Protein AF-R1DCN6-F1 (afdb_monomer_lite)

Foldseek 3Di:
DPPPPPDDDDADCVLVVLVVVLVVLVVVLVVCVVVVVVLVVVVVVLVVQDPVRNVVVQLVVLCVPPNNVCSVVPDDDDPDSDDPVRVVSVVVLVVSLVVLVVVLVVLVVQLVVCVVVVVPVSNVSSVVVNVSSVVSNVSSVVSCVVVVVVVQVVVVPPDDDDDDDDDDDPDQDDQDDWWAAADDPGDTQDAPQVPPPRDPFWQDDFDWDDPVVRDIDGRCRHGLNRRLRCCCVPRVVRGHHQAARAPDAEEDEAEEQDPDDPRSCCCQVPRSCSRYVRYHYHYHHPDDPPVPPPPPD

Organism: Emiliania huxleyi (NCBI:txid2903)

pLDDT: mean 78.07, std 15.94, range [35.16, 98.06]

Structure (mmCIF, N/CA/C/O backbone):
data_AF-R1DCN6-F1
#
_entry.id   AF-R1DCN6-F1
#
loop_
_atom_site.group_PDB
_atom_site.id
_atom_site.type_symbol
_atom_site.label_atom_id
_atom_site.label_alt_id
_atom_site.label_comp_id
_atom_site.label_asym_id
_atom_site.label_entity_id
_atom_site.label_seq_id
_atom_site.pdbx_PDB_ins_code
_atom_site.Cartn_x
_atom_site.Cartn_y
_atom_site.Cartn_z
_atom_site.occupancy
_atom_site.B_iso_or_equiv
_atom_site.auth_seq_id
_atom_site.auth_comp_id
_atom_site.auth_asym_id
_atom_site.auth_atom_id
_atom_site.pdbx_PDB_model_num
ATOM 1 N N . MET A 1 1 ? 33.480 7.082 -49.490 1.00 46.69 1 MET A N 1
ATOM 2 C CA . MET A 1 1 ? 32.459 8.033 -48.998 1.00 46.69 1 MET A CA 1
ATOM 3 C C . MET A 1 1 ? 31.274 7.235 -48.473 1.00 46.69 1 MET A C 1
ATOM 5 O O . MET A 1 1 ? 30.380 6.896 -49.234 1.00 46.69 1 MET A O 1
ATOM 9 N N . THR A 1 2 ? 31.301 6.838 -47.204 1.00 49.34 2 THR A N 1
ATOM 10 C CA . THR A 1 2 ? 30.166 6.173 -46.551 1.00 49.34 2 THR A CA 1
ATOM 11 C C . THR A 1 2 ? 29.147 7.242 -46.176 1.00 49.34 2 THR A C 1
ATOM 13 O O . THR A 1 2 ? 29.404 8.094 -45.328 1.00 49.34 2 THR A O 1
ATOM 16 N N . ALA A 1 3 ? 28.012 7.251 -46.875 1.00 54.06 3 ALA A N 1
ATOM 17 C CA . ALA A 1 3 ? 26.918 8.171 -46.604 1.00 54.06 3 ALA A CA 1
ATOM 18 C C . ALA A 1 3 ? 26.398 7.927 -45.180 1.00 54.06 3 ALA A C 1
ATOM 20 O O . ALA A 1 3 ? 25.799 6.892 -44.888 1.00 54.06 3 ALA A O 1
ATOM 21 N N . SER A 1 4 ? 26.665 8.880 -44.289 1.00 57.81 4 SER A N 1
ATOM 22 C CA . SER A 1 4 ? 26.170 8.875 -42.917 1.00 57.81 4 SER A CA 1
ATOM 23 C C . SER A 1 4 ? 24.648 9.036 -42.953 1.00 57.81 4 SER A C 1
ATOM 25 O O . SER A 1 4 ? 24.121 10.129 -43.167 1.00 57.81 4 SER A O 1
ATOM 27 N N . ARG A 1 5 ? 23.924 7.918 -42.837 1.00 71.75 5 ARG A N 1
ATOM 28 C CA . ARG A 1 5 ? 22.459 7.897 -42.774 1.00 71.75 5 ARG A CA 1
ATOM 29 C C . ARG A 1 5 ? 22.052 8.534 -41.443 1.00 71.75 5 ARG A C 1
ATOM 31 O O . ARG A 1 5 ? 22.155 7.898 -40.398 1.00 71.75 5 ARG A O 1
ATOM 38 N N . LYS A 1 6 ? 21.601 9.793 -41.470 1.00 71.50 6 LYS A N 1
ATOM 39 C CA . LYS A 1 6 ? 20.927 10.425 -40.326 1.00 71.50 6 LYS A CA 1
ATOM 40 C C . LYS A 1 6 ? 19.723 9.556 -39.955 1.00 71.50 6 LYS A C 1
ATOM 42 O O . LYS A 1 6 ? 18.727 9.556 -40.675 1.00 71.50 6 LYS A O 1
ATOM 47 N N . LYS A 1 7 ? 19.817 8.797 -38.859 1.00 70.06 7 LYS A N 1
ATOM 48 C CA . LYS A 1 7 ? 18.652 8.141 -38.256 1.00 70.06 7 LYS A CA 1
ATOM 49 C C . LYS A 1 7 ? 17.700 9.247 -37.804 1.00 70.06 7 LYS A C 1
ATOM 51 O O . LYS A 1 7 ? 18.038 10.049 -36.936 1.00 70.06 7 LYS A O 1
ATOM 56 N N . GLN A 1 8 ? 16.543 9.324 -38.447 1.00 68.81 8 GLN A N 1
ATOM 57 C CA . GLN A 1 8 ? 15.469 10.219 -38.049 1.00 68.81 8 GLN A CA 1
ATOM 58 C C . GLN A 1 8 ? 14.945 9.733 -36.694 1.00 68.81 8 GLN A C 1
ATOM 60 O O . GLN A 1 8 ? 14.501 8.595 -36.570 1.00 68.81 8 GLN A O 1
ATOM 65 N N . LYS A 1 9 ? 15.088 10.571 -35.665 1.00 69.62 9 LYS A N 1
ATOM 66 C CA . LYS A 1 9 ? 14.634 10.281 -34.305 1.00 69.62 9 LYS A CA 1
ATOM 67 C C . LYS A 1 9 ? 13.106 10.286 -34.304 1.00 69.62 9 LYS A C 1
ATOM 69 O O . LYS A 1 9 ? 12.502 11.353 -34.381 1.00 69.62 9 LYS A O 1
ATOM 74 N N . VAL A 1 10 ? 12.495 9.107 -34.276 1.00 62.75 10 VAL A N 1
ATOM 75 C CA . VAL A 1 10 ? 11.047 8.966 -34.095 1.00 62.75 10 VAL A CA 1
ATOM 76 C C . VAL A 1 10 ? 10.779 9.180 -32.610 1.00 62.75 10 VAL A C 1
ATOM 78 O O . VAL A 1 10 ? 11.255 8.406 -31.789 1.00 62.75 10 VAL A O 1
ATOM 81 N N . ALA A 1 11 ? 10.106 10.273 -32.256 1.00 66.69 11 ALA A N 1
ATOM 82 C CA . ALA A 1 11 ? 9.717 10.510 -30.871 1.00 66.69 11 ALA A CA 1
ATOM 83 C C . ALA A 1 11 ? 8.724 9.426 -30.428 1.00 66.69 11 ALA A C 1
ATOM 85 O O . ALA A 1 11 ? 7.802 9.104 -31.175 1.00 66.69 11 ALA A O 1
ATOM 86 N N . ASP A 1 12 ? 8.919 8.868 -29.232 1.00 68.62 12 ASP A N 1
ATOM 87 C CA . ASP A 1 12 ? 7.973 7.921 -28.642 1.00 68.62 12 ASP A CA 1
ATOM 88 C C . ASP A 1 12 ? 6.647 8.657 -28.350 1.00 68.62 12 ASP A C 1
ATOM 90 O O . ASP A 1 12 ? 6.663 9.635 -27.595 1.00 68.62 12 ASP A O 1
ATOM 94 N N . PRO A 1 13 ? 5.516 8.265 -28.964 1.00 73.50 13 PRO A N 1
ATOM 95 C CA . PRO A 1 13 ? 4.241 8.957 -28.788 1.00 73.50 13 PRO A CA 1
ATOM 96 C C . PRO A 1 13 ? 3.583 8.661 -27.433 1.00 73.50 13 PRO A C 1
ATOM 98 O O . PRO A 1 13 ? 2.707 9.413 -27.009 1.00 73.50 13 PRO A O 1
ATOM 101 N N . VAL A 1 14 ? 3.999 7.596 -26.734 1.00 71.81 14 VAL A N 1
ATOM 102 C CA . VAL A 1 14 ? 3.328 7.130 -25.510 1.00 71.81 14 VAL A CA 1
ATOM 103 C C . VAL A 1 14 ? 3.383 8.173 -24.382 1.00 71.81 14 VAL A C 1
ATOM 105 O O . VAL A 1 14 ? 2.330 8.499 -23.835 1.00 71.81 14 VAL A O 1
ATOM 108 N N . PRO A 1 15 ? 4.536 8.795 -24.053 1.00 72.06 15 PRO A N 1
ATOM 109 C CA . PRO A 1 15 ? 4.580 9.838 -23.026 1.00 72.06 15 PRO A CA 1
ATOM 110 C C . PRO A 1 15 ? 3.771 11.096 -23.377 1.00 72.06 15 PRO A C 1
ATOM 112 O O . PRO A 1 15 ? 3.308 11.787 -22.473 1.00 72.06 15 PRO A O 1
ATOM 115 N N . ALA A 1 16 ? 3.595 11.403 -24.667 1.00 75.31 16 ALA A N 1
ATOM 116 C CA . ALA A 1 16 ? 2.865 12.591 -25.107 1.00 75.31 16 ALA A CA 1
ATOM 117 C C . ALA A 1 16 ? 1.353 12.458 -24.864 1.00 75.31 16 ALA A C 1
ATOM 119 O O . ALA A 1 16 ? 0.740 13.395 -24.360 1.00 75.31 16 ALA A O 1
ATOM 120 N N . ALA A 1 17 ? 0.779 11.280 -25.130 1.00 75.88 17 ALA A N 1
ATOM 121 C CA . ALA A 1 17 ? -0.642 11.017 -24.891 1.00 75.88 17 ALA A CA 1
ATOM 122 C C . ALA A 1 17 ? -1.016 11.132 -23.400 1.00 75.88 17 ALA A C 1
ATOM 124 O O . ALA A 1 17 ? -2.039 11.717 -23.046 1.00 75.88 17 ALA A O 1
ATOM 125 N N . PHE A 1 18 ? -0.155 10.642 -22.500 1.00 76.38 18 PHE A N 1
ATOM 126 C CA . PHE A 1 18 ? -0.366 10.807 -21.059 1.00 76.38 18 PHE A CA 1
ATOM 127 C C . PHE A 1 18 ? -0.191 12.255 -20.592 1.00 76.38 18 PHE A C 1
ATOM 129 O O . PHE A 1 18 ? -0.865 12.677 -19.654 1.00 76.38 18 PHE A O 1
ATOM 136 N N . ALA A 1 19 ? 0.696 13.023 -21.230 1.00 74.38 19 ALA A N 1
ATOM 137 C CA . ALA A 1 19 ? 0.904 14.426 -20.888 1.00 74.38 19 ALA A CA 1
ATOM 138 C C . ALA A 1 19 ? -0.332 15.286 -21.194 1.00 74.38 19 ALA A C 1
ATOM 140 O O . ALA A 1 19 ? -0.671 16.151 -20.389 1.00 74.38 19 ALA A O 1
ATOM 141 N N . GLU A 1 20 ? -1.015 15.026 -22.311 1.00 80.81 20 GLU A N 1
ATOM 142 C CA . GLU A 1 20 ? -2.261 15.703 -22.688 1.00 80.81 20 GLU A CA 1
ATOM 143 C C . GLU A 1 20 ? -3.384 15.397 -21.691 1.00 80.81 20 GLU A C 1
ATOM 145 O O . GLU A 1 20 ? -3.919 16.311 -21.064 1.00 80.81 20 GLU A O 1
ATOM 150 N N . ARG A 1 21 ? -3.641 14.112 -21.419 1.00 78.62 21 ARG A N 1
ATOM 151 C CA . ARG A 1 21 ? -4.655 13.689 -20.438 1.00 78.62 21 ARG A CA 1
ATOM 152 C C . ARG A 1 21 ? -4.367 14.221 -19.027 1.00 78.62 21 ARG A C 1
ATOM 154 O O . ARG A 1 21 ? -5.277 14.622 -18.306 1.00 78.62 21 ARG A O 1
ATOM 161 N N . LEU A 1 22 ? -3.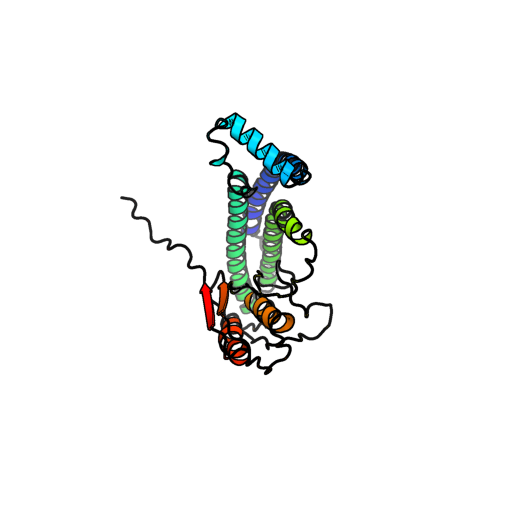094 14.277 -18.620 1.00 73.56 22 LEU A N 1
ATOM 162 C CA . LEU A 1 22 ? -2.692 14.878 -17.343 1.00 73.56 22 LEU A CA 1
ATOM 163 C C . LEU A 1 22 ? -2.902 16.402 -17.323 1.00 73.56 22 LEU A C 1
ATOM 165 O O . LEU A 1 22 ? -3.207 16.958 -16.268 1.00 73.56 22 LEU A O 1
ATOM 169 N N . ALA A 1 23 ? -2.732 17.092 -18.453 1.00 82.06 23 ALA A N 1
ATOM 170 C CA . ALA A 1 23 ? -3.002 18.523 -18.550 1.00 82.06 23 ALA A CA 1
ATOM 171 C C . ALA A 1 23 ? -4.501 18.824 -18.387 1.00 82.06 23 ALA A C 1
ATOM 173 O O . ALA A 1 23 ? -4.850 19.722 -17.622 1.00 82.06 23 ALA A O 1
ATOM 174 N N . GLU A 1 24 ? -5.373 18.027 -19.008 1.00 83.50 24 GLU A N 1
ATOM 175 C CA . GLU A 1 24 ? -6.829 18.130 -18.832 1.00 83.50 24 GLU A CA 1
ATOM 176 C C . GLU A 1 24 ? -7.244 17.915 -17.370 1.00 83.50 24 GLU A C 1
ATOM 178 O O . GLU A 1 24 ? -8.020 18.692 -16.810 1.00 83.50 24 GLU A O 1
ATOM 183 N N . LEU A 1 25 ? -6.679 16.901 -16.707 1.00 73.69 25 LEU A N 1
ATOM 184 C CA . LEU A 1 25 ? -6.934 16.676 -15.285 1.00 73.69 25 LEU A CA 1
ATOM 185 C C . LEU A 1 25 ? -6.446 17.819 -14.401 1.00 73.69 25 LEU A C 1
ATOM 187 O O . LEU A 1 25 ? -7.133 18.181 -13.450 1.00 73.69 25 LEU A O 1
ATOM 191 N N . ARG A 1 26 ? -5.267 18.382 -14.688 1.00 79.06 26 ARG A N 1
ATOM 192 C CA . ARG A 1 26 ? -4.743 19.544 -13.955 1.00 79.06 26 ARG A CA 1
ATOM 193 C C . ARG A 1 26 ? -5.673 20.738 -14.081 1.00 79.06 26 ARG A C 1
ATOM 195 O O . ARG A 1 26 ? -5.917 21.412 -13.087 1.00 79.06 26 ARG A O 1
ATOM 202 N N . GLN A 1 27 ? -6.203 20.974 -15.277 1.00 87.12 27 GLN A N 1
ATOM 203 C CA . GLN A 1 27 ? -7.180 22.029 -15.494 1.00 87.12 27 GLN A CA 1
ATOM 204 C C . GLN A 1 27 ? -8.445 21.783 -14.660 1.00 87.12 27 GLN A C 1
ATOM 206 O O . GLN A 1 27 ? -8.849 22.659 -13.901 1.00 87.12 27 GLN A O 1
ATOM 211 N N . ARG A 1 28 ? -9.014 20.571 -14.710 1.00 80.44 28 ARG A N 1
ATOM 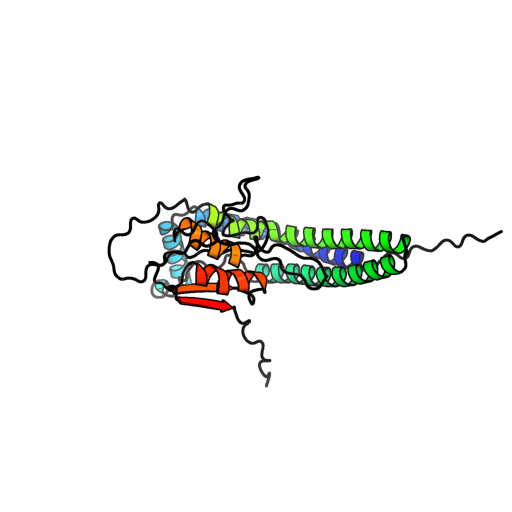212 C CA . ARG A 1 28 ? -10.189 20.208 -13.897 1.00 80.44 28 ARG A CA 1
ATOM 213 C C . ARG A 1 28 ? -9.924 20.302 -12.393 1.00 80.44 28 ARG A C 1
ATOM 215 O O . ARG A 1 28 ? -10.817 20.694 -11.648 1.00 80.44 28 ARG A O 1
ATOM 222 N N . ALA A 1 29 ? -8.724 19.946 -11.937 1.00 71.88 29 ALA A N 1
ATOM 223 C CA . ALA A 1 29 ? -8.324 20.089 -10.540 1.00 71.88 29 ALA A CA 1
ATOM 224 C C . ALA A 1 29 ? -8.295 21.568 -10.125 1.00 71.88 29 ALA A C 1
ATOM 226 O O . ALA A 1 29 ? -8.894 21.921 -9.115 1.00 71.88 29 ALA A O 1
ATOM 227 N N . ALA A 1 30 ? -7.688 22.435 -10.941 1.00 81.12 30 ALA A N 1
ATOM 228 C CA . ALA A 1 30 ? -7.643 23.876 -10.693 1.00 81.12 30 ALA A CA 1
ATOM 229 C C . ALA A 1 30 ? -9.042 24.521 -10.695 1.00 81.12 30 ALA A C 1
ATOM 231 O O . ALA A 1 30 ? -9.321 25.406 -9.893 1.00 81.12 30 ALA A O 1
ATOM 232 N N . GLU A 1 31 ? -9.949 24.058 -11.560 1.00 84.69 31 GLU A N 1
ATOM 233 C CA . GLU A 1 31 ? -11.345 24.516 -11.586 1.00 84.69 31 GLU A CA 1
ATOM 234 C C . GLU A 1 31 ? -12.128 24.095 -10.328 1.00 84.69 31 GLU A C 1
ATOM 236 O O . GLU A 1 31 ? -13.039 24.804 -9.899 1.00 84.69 31 GLU A O 1
ATOM 241 N N . ARG A 1 32 ? -11.778 22.953 -9.720 1.00 77.06 32 ARG A N 1
ATOM 242 C CA . ARG A 1 32 ? -12.457 22.390 -8.539 1.00 77.06 32 ARG A CA 1
ATOM 243 C C . ARG A 1 32 ? -11.860 22.838 -7.206 1.00 77.06 32 ARG A C 1
ATOM 245 O O . ARG A 1 32 ? -12.583 22.862 -6.210 1.00 77.06 32 ARG A O 1
ATOM 252 N N . GLU A 1 33 ? -10.584 23.214 -7.183 1.00 79.75 33 GLU A N 1
ATOM 253 C CA . GLU A 1 33 ? -9.846 23.618 -5.980 1.00 79.75 33 GLU A CA 1
ATOM 254 C C . GLU A 1 33 ? -10.572 24.694 -5.144 1.00 79.75 33 GLU A C 1
ATOM 256 O O . GLU A 1 33 ? -10.698 24.500 -3.933 1.00 79.75 33 GLU A O 1
ATOM 261 N N . PRO A 1 34 ? -11.154 25.768 -5.721 1.00 80.94 34 PRO A N 1
ATOM 262 C CA . PRO A 1 34 ? -11.898 26.750 -4.931 1.00 80.94 34 PRO A CA 1
ATOM 263 C C . PRO A 1 34 ? -13.120 26.159 -4.214 1.00 80.94 34 PRO A C 1
ATOM 265 O O . PRO A 1 34 ? -13.395 26.517 -3.070 1.00 80.94 34 PRO A O 1
ATOM 268 N N . GLY A 1 35 ? -13.842 25.241 -4.868 1.00 73.94 35 GLY A N 1
ATOM 269 C CA . GLY A 1 35 ? -15.000 24.562 -4.281 1.00 73.94 35 GLY A CA 1
ATOM 270 C C . GLY A 1 35 ? -14.600 23.633 -3.137 1.00 73.94 35 GLY A C 1
ATOM 271 O O . GLY A 1 35 ? -15.250 23.624 -2.095 1.00 73.94 35 GLY A O 1
ATOM 272 N N . TRP A 1 36 ? -13.482 22.921 -3.297 1.00 67.62 36 TRP A N 1
ATOM 273 C CA . TRP A 1 36 ? -12.895 22.091 -2.242 1.00 67.62 36 TRP A CA 1
ATOM 274 C C . TRP A 1 36 ? -12.469 22.910 -1.030 1.00 67.62 36 TRP A C 1
ATOM 276 O O . TRP A 1 36 ? -12.786 22.547 0.098 1.00 67.62 36 TRP A O 1
ATOM 286 N N . LEU A 1 37 ? -11.779 24.031 -1.247 1.00 69.50 37 LEU A N 1
ATOM 287 C CA . LEU A 1 37 ? -11.355 24.913 -0.161 1.00 69.50 37 LEU A CA 1
ATOM 288 C C . LEU A 1 37 ? -12.550 25.529 0.577 1.00 69.50 37 LEU A C 1
ATOM 290 O O . LEU A 1 37 ? -12.492 25.674 1.797 1.00 69.50 37 LEU A O 1
ATOM 294 N N . ALA A 1 38 ? -13.633 25.857 -0.133 1.00 72.94 38 ALA A N 1
ATOM 295 C CA . ALA A 1 38 ? -14.866 26.345 0.479 1.00 72.94 38 ALA A CA 1
ATOM 296 C C . ALA A 1 38 ? -15.536 25.269 1.350 1.00 72.94 38 ALA A C 1
ATOM 298 O O . ALA A 1 38 ? -15.818 25.532 2.518 1.00 72.94 38 ALA A O 1
ATOM 299 N N . LEU A 1 39 ? -15.707 24.049 0.826 1.00 65.81 39 LEU A N 1
ATOM 300 C CA . LEU A 1 39 ? -16.250 22.919 1.588 1.00 65.81 39 LEU A CA 1
ATOM 301 C C . LEU A 1 39 ? -15.378 22.611 2.813 1.00 65.81 39 LEU A C 1
ATOM 303 O O . LEU A 1 39 ? -15.885 22.419 3.912 1.00 65.81 39 LEU A O 1
ATOM 307 N N . LEU A 1 40 ? -14.054 22.632 2.651 1.00 56.72 40 LEU A N 1
ATOM 308 C CA . LEU A 1 40 ? -13.116 22.430 3.749 1.00 56.72 40 LEU A CA 1
ATOM 309 C C . LEU A 1 40 ? -13.231 23.526 4.811 1.00 56.72 40 LEU A C 1
ATOM 311 O O . LEU A 1 40 ? -13.146 23.228 5.997 1.00 56.72 40 LEU A O 1
ATOM 315 N N . ALA A 1 41 ? -13.413 24.787 4.417 1.00 68.56 41 ALA A N 1
ATOM 316 C CA . ALA A 1 41 ? -13.636 25.874 5.363 1.00 68.56 41 ALA A CA 1
ATOM 317 C C . ALA A 1 41 ? -14.951 25.683 6.138 1.00 68.56 41 ALA A C 1
ATOM 319 O O . ALA A 1 41 ? -14.986 25.935 7.341 1.00 68.56 41 ALA A O 1
ATOM 320 N N . GLU A 1 42 ? -16.006 25.192 5.483 1.00 68.81 42 GLU A N 1
ATOM 321 C CA . GLU A 1 42 ? -17.267 24.829 6.139 1.00 68.81 42 GLU A CA 1
ATOM 322 C C . GLU A 1 42 ? -17.091 23.656 7.111 1.00 68.81 42 GLU A C 1
ATOM 324 O O . GLU A 1 42 ? -17.553 23.737 8.248 1.00 68.81 42 GLU A O 1
ATOM 329 N N . VAL A 1 43 ? -16.366 22.610 6.708 1.00 58.25 43 VAL A N 1
ATOM 330 C CA . VAL A 1 43 ? -16.066 21.440 7.548 1.00 58.25 43 VAL A CA 1
ATOM 331 C C . VAL A 1 43 ? -15.183 21.821 8.728 1.00 58.25 43 VAL A C 1
ATOM 333 O O . VAL A 1 43 ? -15.486 21.417 9.839 1.00 58.25 43 VAL A O 1
ATOM 336 N N . LYS A 1 44 ? -14.142 22.641 8.543 1.00 59.34 44 LYS A N 1
ATOM 337 C CA . LYS A 1 44 ? -13.298 23.138 9.643 1.00 59.34 44 LYS A CA 1
ATOM 338 C C . LYS A 1 44 ? -14.094 23.992 10.618 1.00 59.34 44 LYS A C 1
ATOM 340 O O . LYS A 1 44 ? -13.991 23.795 11.820 1.00 59.34 44 LYS A O 1
ATOM 345 N N . LYS A 1 45 ? -14.943 24.885 10.108 1.00 67.81 45 LYS A N 1
ATOM 346 C CA . LYS A 1 45 ? -15.865 25.668 10.936 1.00 67.81 45 LYS A CA 1
ATOM 347 C C . LYS A 1 45 ? -16.830 24.768 11.713 1.00 67.81 45 LYS A C 1
ATOM 349 O O . LYS A 1 45 ? -17.179 25.097 12.840 1.00 67.81 45 LYS A O 1
ATOM 354 N N . ALA A 1 46 ? -17.264 23.655 11.121 1.00 59.66 46 ALA A N 1
ATOM 355 C CA . ALA A 1 46 ? -18.066 22.653 11.807 1.00 59.66 46 ALA A CA 1
ATOM 356 C C . ALA A 1 46 ? -17.234 21.861 12.832 1.00 59.66 46 ALA A C 1
ATOM 358 O O . ALA A 1 46 ? -17.698 21.677 13.943 1.00 59.66 46 ALA A O 1
ATOM 359 N N . ALA A 1 47 ? -16.001 21.465 12.522 1.00 53.38 47 ALA A N 1
ATOM 360 C CA . ALA A 1 47 ? -15.104 20.732 13.420 1.00 53.38 47 ALA A CA 1
ATOM 361 C C . ALA A 1 47 ? -14.593 21.577 14.605 1.00 53.38 47 ALA A C 1
ATOM 363 O O . ALA A 1 47 ? -14.239 21.036 15.645 1.00 53.38 47 ALA A O 1
ATOM 364 N N . GLU A 1 48 ? -14.577 22.909 14.479 1.00 59.69 48 GLU A N 1
ATOM 365 C CA . GLU A 1 48 ? -14.367 23.840 15.599 1.00 59.69 48 GLU A CA 1
ATOM 366 C C . GLU A 1 48 ? -15.563 23.883 16.569 1.00 59.69 48 GLU A C 1
ATOM 368 O O . GLU A 1 48 ? -15.442 24.392 17.688 1.00 59.69 48 GLU A O 1
ATOM 373 N N . LEU A 1 49 ? -16.728 23.361 16.167 1.00 58.72 49 LEU A N 1
ATOM 374 C CA . LEU A 1 49 ? -17.843 23.140 17.078 1.00 58.72 49 LEU A CA 1
ATOM 375 C C . LEU A 1 49 ? -17.509 21.940 17.969 1.00 58.72 49 LEU A C 1
ATOM 377 O O . LEU A 1 49 ? -17.067 20.904 17.486 1.00 58.72 49 LEU A O 1
ATOM 381 N N . SER A 1 50 ? -17.780 22.051 19.272 1.00 63.03 50 SER A N 1
ATOM 382 C CA . SER A 1 50 ? -17.755 20.874 20.147 1.00 63.03 50 SER A CA 1
ATOM 383 C C . SER A 1 50 ? -18.705 19.795 19.621 1.00 63.03 50 SER A C 1
ATOM 385 O O . SER A 1 50 ? -19.701 20.132 18.977 1.00 63.03 50 SER A O 1
ATOM 387 N N . ASP A 1 51 ? -18.476 18.526 19.961 1.00 55.28 51 ASP A N 1
ATOM 388 C CA . ASP A 1 51 ? -19.378 17.429 19.585 1.00 55.28 51 ASP A CA 1
ATOM 389 C C . ASP A 1 51 ? -20.840 17.756 19.935 1.00 55.28 51 ASP A C 1
ATOM 391 O O . ASP A 1 51 ? -21.736 17.590 19.106 1.00 55.28 51 ASP A O 1
ATOM 395 N N . GLU A 1 52 ? -21.108 18.343 21.112 1.00 61.41 52 GLU A N 1
ATOM 396 C CA . GLU A 1 52 ? -22.461 18.799 21.462 1.00 61.41 52 GLU A CA 1
ATOM 397 C C . GLU A 1 52 ? -23.006 19.884 20.527 1.00 61.41 52 GLU A C 1
ATOM 399 O O . GLU A 1 52 ? -24.201 19.885 20.212 1.00 61.41 52 GLU A O 1
ATOM 404 N N . SER A 1 53 ? -22.155 20.809 20.088 1.00 66.81 53 SER A N 1
ATOM 405 C CA . SER A 1 53 ? -22.518 21.899 19.184 1.00 66.81 53 SER A CA 1
ATOM 406 C C . SER A 1 53 ? -22.754 21.387 17.761 1.00 66.81 53 SER A C 1
ATOM 408 O O . SER A 1 53 ? -23.738 21.789 17.141 1.00 66.81 53 SER A O 1
ATOM 410 N N . LEU A 1 54 ? -21.946 20.433 17.288 1.00 60.78 54 LEU A N 1
ATOM 411 C CA . LEU A 1 54 ? -22.120 19.738 16.012 1.00 60.78 54 LEU A CA 1
ATOM 412 C C . LEU A 1 54 ? -23.421 18.917 16.006 1.00 60.78 54 LEU A C 1
ATOM 414 O O . LEU A 1 54 ? -24.234 19.018 15.086 1.00 60.78 54 LEU A O 1
ATOM 418 N N . HIS A 1 55 ? -23.690 18.182 17.090 1.00 60.91 55 HIS A N 1
ATOM 419 C CA . HIS A 1 55 ? -24.944 17.453 17.289 1.00 60.91 55 HIS A CA 1
ATOM 420 C C . HIS A 1 55 ? -26.162 18.382 17.399 1.00 60.91 55 HIS A C 1
ATOM 422 O O . HIS A 1 55 ? -27.275 18.003 17.020 1.00 60.91 55 HIS A O 1
ATOM 428 N N . ALA A 1 56 ? -26.007 19.582 17.960 1.00 71.69 56 ALA A N 1
ATOM 429 C CA . ALA A 1 56 ? -27.081 20.570 18.034 1.00 71.69 56 ALA A CA 1
ATOM 430 C C . ALA A 1 56 ? -27.357 21.218 16.667 1.00 71.69 56 ALA A C 1
ATOM 432 O O . ALA A 1 56 ? -28.517 21.326 16.277 1.00 71.69 56 ALA A O 1
ATOM 433 N N . GLU A 1 57 ? -26.314 21.605 15.928 1.00 71.19 57 GLU A N 1
ATOM 434 C CA . GLU A 1 57 ? -26.399 22.119 14.553 1.00 71.19 57 GLU A CA 1
ATOM 435 C C . GLU A 1 57 ? -27.075 21.096 13.634 1.00 71.19 57 GLU A C 1
ATOM 437 O O . GLU A 1 57 ? -28.019 21.405 12.905 1.00 71.19 57 GLU A O 1
ATOM 442 N N . GLY A 1 58 ? -26.643 19.845 13.761 1.00 70.38 58 GLY A N 1
ATOM 443 C CA . GLY A 1 58 ? -27.146 18.717 13.014 1.00 70.38 58 GLY A CA 1
ATOM 444 C C . GLY A 1 58 ? -28.626 18.432 13.202 1.00 70.38 58 GLY A C 1
ATOM 445 O O . GLY A 1 58 ? -29.393 18.342 12.239 1.00 70.38 58 GLY A O 1
ATOM 446 N N . ARG A 1 59 ? -29.052 18.375 14.467 1.00 75.12 59 ARG A N 1
ATOM 447 C CA . ARG A 1 59 ? -30.470 18.261 14.817 1.00 75.12 59 ARG A CA 1
ATOM 448 C C . ARG A 1 59 ? -31.279 19.428 14.256 1.00 75.12 59 ARG A C 1
ATOM 450 O O . ARG A 1 59 ? -32.314 19.180 13.647 1.00 75.12 59 ARG A O 1
ATOM 457 N N . ARG A 1 60 ? -30.788 20.672 14.358 1.00 79.19 60 ARG A N 1
ATOM 458 C CA . ARG A 1 60 ? -31.474 21.854 13.798 1.00 79.19 60 ARG A CA 1
ATOM 459 C C . ARG A 1 60 ? -31.672 21.762 12.281 1.00 79.19 60 ARG A C 1
ATOM 461 O O . ARG A 1 60 ? -32.734 22.132 11.782 1.00 79.19 60 ARG A O 1
ATOM 468 N N . GLU A 1 61 ? -30.676 21.298 11.528 1.00 76.00 61 GLU A N 1
ATOM 469 C CA . GLU A 1 61 ? -30.799 21.112 10.073 1.00 76.00 61 GLU A CA 1
ATOM 470 C C . GLU A 1 61 ? -31.788 19.986 9.729 1.00 76.00 61 GLU A C 1
ATOM 472 O O . GLU A 1 61 ? -32.655 20.172 8.870 1.00 76.00 61 GLU A O 1
ATOM 477 N N . ALA A 1 62 ? -31.708 18.845 10.422 1.00 71.56 62 ALA A N 1
ATOM 478 C CA . ALA A 1 62 ? -32.611 17.714 10.212 1.00 71.56 62 ALA A CA 1
ATOM 479 C C . ALA A 1 62 ? -34.073 18.072 10.536 1.00 71.56 62 ALA A C 1
ATOM 481 O O . ALA A 1 62 ? -34.978 17.735 9.773 1.00 71.56 62 ALA A O 1
ATOM 482 N N . GLU A 1 63 ? -34.308 18.824 11.613 1.00 83.00 63 GLU A N 1
ATOM 483 C CA . GLU A 1 63 ? -35.626 19.360 11.967 1.00 83.00 63 GLU A CA 1
ATOM 484 C C . GLU A 1 63 ? -36.169 20.301 10.888 1.00 83.00 63 GLU A C 1
ATOM 486 O O . GLU A 1 63 ? -37.348 20.221 10.540 1.00 83.00 63 GLU A O 1
ATOM 491 N N . ARG A 1 64 ? -35.314 21.157 10.309 1.00 80.56 64 ARG A N 1
ATOM 492 C CA . ARG A 1 64 ? -35.707 22.085 9.238 1.00 80.56 64 ARG A CA 1
ATOM 493 C C . ARG A 1 64 ? -36.117 21.353 7.959 1.00 80.56 64 ARG A C 1
ATOM 495 O O . ARG A 1 64 ? -37.053 21.789 7.294 1.00 80.56 64 ARG A O 1
ATOM 502 N N . ARG A 1 65 ? -35.413 20.273 7.600 1.00 74.50 65 ARG A N 1
ATOM 503 C CA . ARG A 1 65 ? -35.659 19.522 6.355 1.00 74.50 65 ARG A CA 1
ATOM 504 C C . ARG A 1 65 ? -36.783 18.500 6.468 1.00 74.50 65 ARG A C 1
ATOM 506 O O . ARG A 1 65 ? -37.547 18.345 5.521 1.00 74.50 65 ARG A O 1
ATOM 513 N N . TYR A 1 66 ? -36.874 17.802 7.596 1.00 78.81 66 TYR A N 1
ATOM 514 C CA . TYR A 1 66 ? -37.719 16.610 7.731 1.00 78.81 66 TYR A CA 1
ATOM 515 C C . TYR A 1 66 ? -38.819 16.753 8.789 1.00 78.81 66 TYR A C 1
ATOM 517 O O . TYR A 1 66 ? -39.645 15.853 8.950 1.00 78.81 66 TYR A O 1
ATOM 525 N N . GLY A 1 67 ? -38.855 17.886 9.495 1.00 87.25 67 GLY A N 1
ATOM 526 C CA . GLY A 1 67 ? -39.745 18.110 10.625 1.00 87.25 67 GLY A CA 1
ATOM 527 C C . GLY A 1 67 ? -39.233 17.460 11.912 1.00 87.25 67 GLY A C 1
ATOM 528 O O . GLY A 1 67 ? -38.487 16.478 11.904 1.00 87.25 67 GLY A O 1
ATOM 529 N N . SER A 1 68 ? -39.667 18.008 13.048 1.00 84.94 68 SER A N 1
ATOM 530 C CA . SER A 1 68 ? -39.195 17.609 14.382 1.00 84.94 68 SER A CA 1
ATOM 531 C C . SER A 1 68 ? -39.482 16.152 14.741 1.00 84.94 68 SER A C 1
ATOM 533 O O . SER A 1 68 ? -38.687 15.526 15.434 1.00 84.94 68 SER A O 1
ATOM 535 N N . ALA A 1 69 ? -40.574 15.582 14.228 1.00 87.56 69 ALA A N 1
ATOM 536 C CA . ALA A 1 69 ? -40.937 14.189 14.482 1.00 87.56 69 ALA A CA 1
ATOM 537 C C . ALA A 1 69 ? -39.992 13.177 13.805 1.00 87.56 69 ALA A C 1
ATOM 539 O O . ALA A 1 69 ? -39.867 12.051 14.278 1.00 87.56 69 ALA A O 1
ATOM 540 N N . SER A 1 70 ? -39.322 13.575 12.721 1.00 80.12 70 SER A N 1
ATOM 541 C CA . SER A 1 70 ? -38.527 12.675 11.876 1.00 80.12 70 SER A CA 1
ATOM 542 C C . SER A 1 70 ? -37.019 12.875 12.033 1.00 80.12 70 SER A C 1
ATOM 544 O O . SER A 1 70 ? -36.242 11.986 11.693 1.00 80.12 70 SER A O 1
ATOM 546 N N . ALA A 1 71 ? -36.584 14.022 12.563 1.00 78.31 71 ALA A N 1
ATOM 547 C CA . ALA A 1 71 ? -35.176 14.413 12.645 1.00 78.31 71 ALA A CA 1
ATOM 548 C C . ALA A 1 71 ? -34.277 13.373 13.343 1.00 78.31 71 ALA A C 1
ATOM 550 O O . ALA A 1 71 ? -33.143 13.161 12.923 1.00 78.31 71 ALA A O 1
ATOM 551 N N . ALA A 1 72 ? -34.801 12.670 14.353 1.00 70.81 72 ALA A N 1
ATOM 552 C CA . ALA A 1 72 ? -34.068 11.644 15.097 1.00 70.81 72 ALA A CA 1
ATOM 553 C C . ALA A 1 72 ? -33.749 10.372 14.284 1.00 70.81 72 ALA A C 1
ATOM 555 O O . ALA A 1 72 ? -32.925 9.575 14.718 1.00 70.81 72 ALA A O 1
ATOM 556 N N . HIS A 1 73 ? -34.410 10.141 13.145 1.00 68.50 73 HIS A N 1
ATOM 557 C CA . HIS A 1 73 ? -34.189 8.965 12.287 1.00 68.50 73 HIS A CA 1
ATOM 558 C C . HIS A 1 73 ? -33.279 9.257 11.088 1.00 68.50 73 HIS A C 1
ATOM 560 O O . HIS A 1 73 ? -32.747 8.332 10.484 1.00 68.50 73 HIS A O 1
ATOM 566 N N . PHE A 1 74 ? -33.087 10.535 10.755 1.00 62.84 74 PHE A N 1
ATOM 567 C CA . PHE A 1 74 ? -32.297 10.985 9.606 1.00 62.84 74 PHE A CA 1
ATOM 568 C C . PHE A 1 74 ? -30.947 11.594 10.011 1.00 62.84 74 PHE A C 1
ATOM 570 O O . PHE A 1 74 ? -30.329 12.292 9.211 1.00 62.84 74 PHE A O 1
ATOM 577 N N . TRP A 1 75 ? -30.489 11.325 11.239 1.00 61.84 75 TRP A N 1
ATOM 578 C CA . TRP A 1 75 ? -29.172 11.725 11.741 1.00 61.84 75 TRP A CA 1
ATOM 579 C C . TRP A 1 75 ? -28.230 10.507 11.855 1.00 61.84 75 TRP A C 1
ATOM 581 O O . TRP A 1 75 ? -28.081 9.963 12.951 1.00 61.84 75 TRP A O 1
ATOM 591 N N . PRO A 1 76 ? -27.647 10.018 10.741 1.00 54.81 76 PRO A N 1
ATOM 592 C CA . PRO A 1 76 ? -26.606 8.995 10.780 1.00 54.81 76 PRO A CA 1
ATOM 593 C C . PRO A 1 76 ? -25.259 9.603 11.208 1.00 54.81 76 PRO A C 1
ATOM 595 O O . PRO A 1 76 ? -25.100 10.825 11.240 1.00 54.81 76 PRO A O 1
ATOM 598 N N . GLU A 1 77 ? -24.294 8.735 11.528 1.00 45.31 77 GLU A N 1
ATOM 599 C CA . GLU A 1 77 ? -22.875 9.091 11.676 1.00 45.31 77 GLU A CA 1
ATOM 600 C C . GLU A 1 77 ? -22.403 10.011 10.534 1.00 45.31 77 GLU A C 1
ATOM 602 O O . GLU A 1 77 ? -22.923 9.901 9.415 1.00 45.31 77 GLU A O 1
ATOM 607 N N . PRO A 1 78 ? -21.460 10.938 10.798 1.00 46.84 78 PRO A N 1
ATOM 608 C CA . PRO A 1 78 ? -21.042 11.932 9.819 1.00 46.84 78 PRO A CA 1
ATOM 609 C C . PRO A 1 78 ? -20.639 11.233 8.511 1.00 46.84 78 PRO A C 1
ATOM 611 O O . PRO A 1 78 ? -19.775 10.354 8.528 1.00 46.84 78 PRO A O 1
ATOM 614 N N . PRO A 1 79 ? -21.281 11.565 7.376 1.00 50.22 79 PRO A N 1
ATOM 615 C CA . PRO A 1 79 ? -20.969 10.924 6.110 1.00 50.22 79 PRO A CA 1
ATOM 616 C C . PRO A 1 79 ? -19.506 11.187 5.757 1.00 50.22 79 PRO A C 1
ATOM 618 O O . PRO A 1 79 ? -18.976 12.265 6.034 1.00 50.22 79 PRO A O 1
ATOM 621 N N . SER A 1 80 ? -18.860 10.216 5.106 1.00 50.22 80 SER A N 1
ATOM 622 C CA . SER A 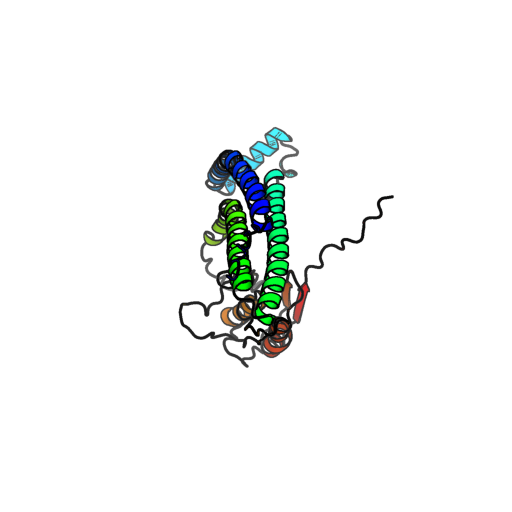1 80 ? -17.545 10.431 4.507 1.00 50.22 80 SER A CA 1
ATOM 623 C C . SER A 1 80 ? -17.594 11.711 3.672 1.00 50.22 80 SER A C 1
ATOM 625 O O . SER A 1 80 ? -18.426 11.821 2.774 1.00 50.22 80 SER A O 1
ATOM 627 N N . VAL A 1 81 ? -16.714 12.667 3.971 1.00 59.84 81 VAL A N 1
ATOM 628 C CA . VAL A 1 81 ? -16.769 14.067 3.497 1.00 59.84 81 VAL A CA 1
ATOM 629 C C . VAL A 1 81 ? -16.610 14.209 1.973 1.00 59.84 81 VAL A C 1
ATOM 631 O O . VAL A 1 81 ? -16.646 15.314 1.442 1.00 59.84 81 VAL A O 1
ATOM 634 N N . ARG A 1 82 ? -16.436 13.098 1.245 1.00 63.56 82 ARG A N 1
ATOM 635 C CA . ARG A 1 82 ? -16.271 13.117 -0.204 1.00 63.56 82 ARG A CA 1
ATOM 636 C C . ARG A 1 82 ? -17.609 13.169 -0.928 1.00 63.56 82 ARG A C 1
ATOM 638 O O . ARG A 1 82 ? -18.454 12.294 -0.755 1.00 63.56 82 ARG A O 1
ATOM 645 N N . THR A 1 83 ? -17.770 14.154 -1.804 1.00 74.75 83 THR A N 1
ATOM 646 C CA . THR A 1 83 ? -18.913 14.199 -2.727 1.00 74.75 83 THR A CA 1
ATOM 647 C C . THR A 1 83 ? -18.776 13.125 -3.814 1.00 74.75 83 THR A C 1
ATOM 649 O O . THR A 1 83 ? -17.670 12.682 -4.133 1.00 74.75 83 THR A O 1
ATOM 652 N N . GLU A 1 84 ? -19.881 12.720 -4.450 1.00 74.25 84 GLU A N 1
ATOM 653 C CA . GLU A 1 84 ? -19.848 11.759 -5.571 1.00 74.25 84 GLU A CA 1
ATOM 654 C C . GLU A 1 84 ? -18.888 12.202 -6.691 1.00 74.25 84 GLU A C 1
ATOM 656 O O . GLU A 1 84 ? -18.166 11.387 -7.267 1.00 74.25 84 GLU A O 1
ATOM 661 N N . GLY A 1 85 ? -18.815 13.511 -6.959 1.00 76.19 85 GLY A N 1
ATOM 662 C CA . GLY A 1 85 ? -17.907 14.079 -7.956 1.00 76.19 85 GLY A CA 1
ATOM 663 C C . GLY A 1 85 ? -16.423 13.972 -7.586 1.00 76.19 85 GLY A C 1
ATOM 664 O O . GLY A 1 85 ? -15.571 13.959 -8.479 1.00 76.19 85 GLY A O 1
ATOM 665 N N . GLU A 1 86 ? -16.107 13.887 -6.295 1.00 73.31 86 GLU A N 1
ATOM 666 C CA . GLU A 1 86 ? -14.750 13.711 -5.767 1.00 73.31 86 GLU A CA 1
ATOM 667 C C . GLU A 1 86 ? -14.340 12.247 -5.766 1.00 73.31 86 GLU A C 1
ATOM 669 O O . GLU A 1 86 ? -13.215 11.930 -6.144 1.00 73.31 86 GLU A O 1
ATOM 674 N N . VAL A 1 87 ? -15.270 11.354 -5.418 1.00 73.75 87 VAL A N 1
ATOM 675 C CA . VAL A 1 87 ? -15.082 9.906 -5.560 1.00 73.75 87 VAL A CA 1
ATOM 676 C C . VAL A 1 87 ? -14.828 9.553 -7.026 1.00 73.75 87 VAL A C 1
ATOM 678 O O . VAL A 1 87 ? -13.860 8.856 -7.326 1.00 73.75 87 VAL A O 1
ATOM 681 N N . ALA A 1 88 ? -15.626 10.099 -7.949 1.00 79.69 88 ALA A N 1
ATOM 682 C CA . ALA A 1 88 ? -15.430 9.905 -9.383 1.00 79.69 88 ALA A CA 1
ATOM 683 C C . ALA A 1 88 ? -14.069 10.440 -9.863 1.00 79.69 88 ALA A C 1
ATOM 685 O O . ALA A 1 88 ? -13.369 9.767 -10.612 1.00 79.69 88 ALA A O 1
ATOM 686 N N . PHE A 1 89 ? -13.649 11.619 -9.394 1.00 78.88 89 PHE A N 1
ATOM 687 C CA . PHE A 1 89 ? -12.348 12.189 -9.759 1.00 78.88 89 PHE A CA 1
ATOM 688 C C . PHE A 1 89 ? -11.166 11.374 -9.230 1.00 78.88 89 PHE A C 1
ATOM 690 O O . PHE A 1 89 ? -10.206 11.144 -9.963 1.00 78.88 89 PHE A O 1
ATOM 697 N N . ALA A 1 90 ? -11.242 10.892 -7.988 1.00 75.31 90 ALA A N 1
ATOM 698 C CA . ALA A 1 90 ? -10.234 9.994 -7.437 1.00 75.31 90 ALA A CA 1
ATOM 699 C C . ALA A 1 90 ? -10.146 8.691 -8.249 1.00 75.31 90 ALA A C 1
ATOM 701 O O . ALA A 1 90 ? -9.046 8.258 -8.586 1.00 75.31 90 ALA A O 1
ATOM 702 N N . ALA A 1 91 ? -11.288 8.124 -8.651 1.00 77.06 91 ALA A N 1
ATOM 703 C CA . ALA A 1 91 ? -11.326 6.946 -9.514 1.00 77.06 91 ALA A CA 1
ATOM 704 C C . ALA A 1 91 ? -10.697 7.204 -10.900 1.00 77.06 91 ALA A C 1
ATOM 706 O O . ALA A 1 91 ? -9.983 6.348 -11.419 1.00 77.06 91 ALA A O 1
ATOM 707 N N . GLU A 1 92 ? -10.901 8.386 -11.492 1.00 82.25 92 GLU A N 1
ATOM 708 C CA . GLU A 1 92 ? -10.243 8.774 -12.750 1.00 82.25 92 GLU A CA 1
ATOM 709 C C . GLU A 1 92 ? -8.712 8.882 -12.604 1.00 82.25 92 GLU A C 1
ATOM 711 O O . GLU A 1 92 ? -7.971 8.448 -13.494 1.00 82.25 92 GLU A O 1
ATOM 716 N N . LEU A 1 93 ? -8.222 9.434 -11.486 1.00 77.06 93 LEU A N 1
ATOM 717 C CA . LEU A 1 93 ? -6.787 9.504 -11.182 1.00 77.06 93 LEU A CA 1
ATOM 718 C C . LEU A 1 93 ? -6.176 8.114 -10.980 1.00 77.06 93 LEU A C 1
ATOM 720 O O . LEU A 1 93 ? -5.080 7.844 -11.483 1.00 77.06 93 LEU A O 1
ATOM 724 N N . ASP A 1 94 ? -6.892 7.229 -10.285 1.00 75.56 94 ASP A N 1
ATOM 725 C CA . ASP A 1 94 ? -6.482 5.841 -10.088 1.00 75.56 94 ASP A CA 1
ATOM 726 C C . ASP A 1 94 ? -6.420 5.094 -11.428 1.00 75.56 94 ASP A C 1
ATOM 728 O O . ASP A 1 94 ? -5.419 4.431 -11.708 1.00 75.56 94 ASP A O 1
ATOM 732 N N . ALA A 1 95 ? -7.413 5.277 -12.306 1.00 78.69 95 ALA A N 1
ATOM 733 C CA . ALA A 1 95 ? -7.416 4.690 -13.647 1.00 78.69 95 ALA A CA 1
ATOM 734 C C . ALA A 1 95 ? -6.195 5.129 -14.477 1.00 78.69 95 ALA A C 1
ATOM 736 O O . ALA A 1 95 ? -5.537 4.302 -15.102 1.00 78.69 95 ALA A O 1
ATOM 737 N N . ILE A 1 96 ? -5.815 6.410 -14.428 1.00 80.81 96 ILE A N 1
ATOM 738 C CA . ILE A 1 96 ? -4.603 6.889 -15.117 1.00 80.81 96 ILE A CA 1
ATOM 739 C C . ILE A 1 96 ? -3.334 6.298 -14.512 1.00 80.81 96 ILE A C 1
ATOM 741 O O . ILE A 1 96 ? -2.399 5.974 -15.244 1.00 80.81 96 ILE A O 1
ATOM 745 N N . CYS A 1 97 ? -3.277 6.128 -13.191 1.00 77.31 97 CYS A N 1
ATOM 746 C CA . CYS A 1 97 ? -2.144 5.462 -12.557 1.00 77.31 97 CYS A CA 1
ATOM 747 C C . CYS A 1 97 ? -2.014 3.999 -13.008 1.00 77.31 97 CYS A C 1
ATOM 749 O O . CYS A 1 97 ? -0.885 3.537 -13.192 1.00 77.31 97 CYS A O 1
ATOM 751 N N . VAL A 1 98 ? -3.136 3.298 -13.207 1.00 78.62 98 VAL A N 1
ATOM 752 C CA . VAL A 1 98 ? -3.171 1.936 -13.766 1.00 78.62 98 VAL A CA 1
ATOM 753 C C . VAL A 1 98 ? -2.659 1.939 -15.207 1.00 78.62 98 VAL A C 1
ATOM 755 O O . VAL A 1 98 ? -1.672 1.261 -15.488 1.00 78.62 98 VAL A O 1
ATOM 758 N N . ASP A 1 99 ? -3.219 2.783 -16.079 1.00 81.31 99 ASP A N 1
ATOM 759 C CA . ASP A 1 99 ? -2.820 2.869 -17.492 1.00 81.31 99 ASP A CA 1
ATOM 760 C C . ASP A 1 99 ? -1.316 3.179 -17.653 1.00 81.31 99 ASP A C 1
ATOM 762 O O . ASP A 1 99 ? -0.610 2.592 -18.480 1.00 81.31 99 ASP A O 1
ATOM 766 N N . VAL A 1 100 ? -0.788 4.100 -16.838 1.00 77.25 100 VAL A N 1
ATOM 767 C CA . VAL A 1 100 ? 0.643 4.443 -16.832 1.00 77.25 100 VAL A CA 1
ATOM 768 C C . VAL A 1 100 ? 1.486 3.291 -16.274 1.00 77.25 100 VAL A C 1
ATOM 770 O O . VAL A 1 100 ? 2.615 3.079 -16.727 1.00 77.25 100 VAL A O 1
ATOM 773 N N . GLY A 1 101 ? 0.956 2.535 -15.310 1.00 76.12 101 GLY A N 1
ATOM 774 C CA . GLY A 1 101 ? 1.564 1.311 -14.791 1.00 76.12 101 GLY A CA 1
ATOM 775 C C . GLY A 1 101 ? 1.756 0.256 -15.879 1.00 76.12 101 GLY A C 1
ATOM 776 O O . GLY A 1 101 ? 2.868 -0.255 -16.042 1.00 76.12 101 GLY A O 1
ATOM 777 N N . ASP A 1 102 ? 0.724 0.010 -16.682 1.00 79.19 102 ASP A N 1
ATOM 778 C CA . ASP A 1 102 ? 0.767 -0.937 -17.799 1.00 79.19 102 ASP A CA 1
ATOM 779 C C . ASP A 1 102 ? 1.752 -0.487 -18.886 1.00 79.19 102 ASP A C 1
ATOM 781 O O . ASP A 1 102 ? 2.603 -1.263 -19.339 1.00 79.19 102 ASP A O 1
ATOM 785 N N . ALA A 1 103 ? 1.729 0.802 -19.246 1.00 81.88 103 ALA A N 1
ATOM 786 C CA . ALA A 1 103 ? 2.696 1.378 -20.180 1.00 81.88 103 ALA A CA 1
ATOM 787 C C . ALA A 1 103 ? 4.141 1.234 -19.670 1.00 81.88 103 ALA A C 1
ATOM 789 O O . ALA A 1 103 ? 5.054 0.895 -20.432 1.00 81.88 103 ALA A O 1
ATOM 790 N N . LYS A 1 104 ? 4.360 1.434 -18.364 1.00 85.06 104 LYS A N 1
ATOM 791 C CA . LYS A 1 104 ? 5.668 1.257 -17.722 1.00 85.06 104 LYS A CA 1
ATOM 792 C C . LYS A 1 104 ? 6.124 -0.201 -17.783 1.00 85.06 104 LYS A C 1
ATOM 794 O O . LYS A 1 104 ? 7.293 -0.441 -18.090 1.00 85.06 104 LYS A O 1
ATOM 799 N N . ALA A 1 105 ? 5.235 -1.160 -17.527 1.00 79.62 105 ALA A N 1
ATOM 800 C CA . ALA A 1 105 ? 5.542 -2.586 -17.618 1.00 79.62 105 ALA A CA 1
ATOM 801 C C . ALA A 1 105 ? 5.957 -2.980 -19.046 1.00 79.62 105 ALA A C 1
ATOM 803 O O . ALA A 1 105 ? 7.015 -3.586 -19.244 1.00 79.62 105 ALA A O 1
ATOM 804 N N . ALA A 1 106 ? 5.199 -2.540 -20.055 1.00 84.94 106 ALA A N 1
ATOM 805 C CA . ALA A 1 106 ? 5.537 -2.761 -21.460 1.00 84.94 106 ALA A CA 1
ATOM 806 C C . ALA A 1 106 ? 6.896 -2.136 -21.835 1.00 84.94 106 ALA A C 1
ATOM 808 O O . ALA A 1 106 ? 7.711 -2.745 -22.536 1.00 84.94 106 ALA A O 1
ATOM 809 N N . GLN A 1 107 ? 7.183 -0.931 -21.341 1.00 88.00 107 GLN A N 1
ATOM 810 C CA . GLN A 1 107 ? 8.445 -0.248 -21.609 1.00 88.00 107 GLN A CA 1
ATOM 811 C C . GLN A 1 107 ? 9.645 -0.894 -20.900 1.00 88.00 107 GLN A C 1
ATOM 813 O O . GLN A 1 107 ? 10.730 -0.960 -21.482 1.00 88.00 107 GLN A O 1
ATOM 818 N N . LEU A 1 108 ? 9.460 -1.424 -19.687 1.00 88.56 108 LEU A N 1
ATOM 819 C CA . LEU A 1 108 ? 10.470 -2.222 -18.986 1.00 88.56 108 LEU A CA 1
ATOM 820 C C . LEU A 1 108 ? 10.802 -3.506 -19.751 1.00 88.56 108 LEU A C 1
ATOM 822 O O . LEU A 1 108 ? 11.982 -3.808 -19.928 1.00 88.56 108 LEU A O 1
ATOM 826 N N . ALA A 1 109 ? 9.795 -4.212 -20.271 1.00 88.44 109 ALA A N 1
ATOM 827 C CA . ALA A 1 109 ? 10.011 -5.400 -21.096 1.00 88.44 109 ALA A CA 1
ATOM 828 C C . ALA A 1 109 ? 10.841 -5.071 -22.353 1.00 88.44 109 ALA A C 1
A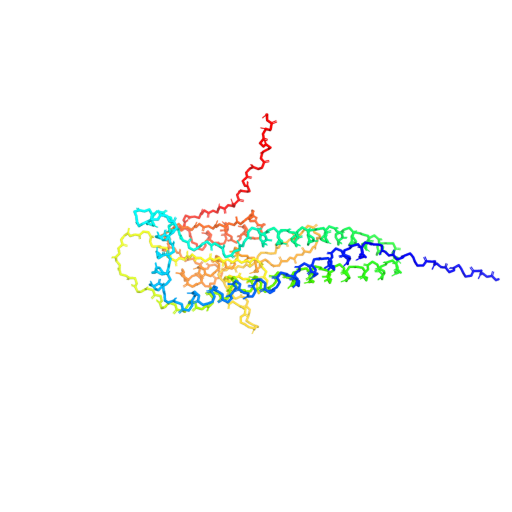TOM 830 O O . ALA A 1 109 ? 11.826 -5.749 -22.655 1.00 88.44 109 ALA A O 1
ATOM 831 N N . ARG A 1 110 ? 10.523 -3.966 -23.045 1.00 91.25 110 ARG A N 1
ATOM 832 C CA . ARG A 1 110 ? 11.319 -3.473 -24.187 1.00 91.25 110 ARG A CA 1
ATOM 833 C C . ARG A 1 110 ? 12.746 -3.100 -23.780 1.00 91.25 110 ARG A C 1
ATOM 835 O O . ARG A 1 110 ? 13.689 -3.390 -24.513 1.00 91.25 110 ARG A O 1
ATOM 842 N N . LEU A 1 111 ? 12.926 -2.475 -22.615 1.00 91.19 111 LEU A N 1
ATOM 843 C CA . LEU A 1 111 ? 14.247 -2.120 -22.092 1.00 91.19 111 LEU A CA 1
ATOM 844 C C . LEU A 1 111 ? 15.094 -3.369 -21.818 1.00 91.19 111 LEU A C 1
ATOM 846 O O . LEU A 1 111 ? 16.281 -3.381 -22.141 1.00 91.19 111 LEU A O 1
ATOM 850 N N . GLN A 1 112 ? 14.499 -4.419 -21.249 1.00 91.38 112 GLN A N 1
ATOM 851 C CA . GLN A 1 112 ? 15.171 -5.700 -21.023 1.00 91.38 112 GLN A CA 1
ATOM 852 C C . GLN A 1 112 ? 15.597 -6.351 -22.346 1.00 91.38 112 GLN A C 1
ATOM 854 O O . GLN A 1 112 ? 16.743 -6.782 -22.465 1.00 91.38 112 GLN A O 1
ATOM 859 N N . GLN A 1 113 ? 14.729 -6.342 -23.363 1.00 92.25 113 GLN A N 1
ATOM 860 C CA . GLN A 1 113 ? 15.066 -6.828 -24.707 1.00 92.25 113 GLN A CA 1
ATOM 861 C C . GLN A 1 113 ? 16.233 -6.042 -25.329 1.00 92.25 113 GLN A C 1
ATOM 863 O O . GLN A 1 113 ? 17.177 -6.641 -25.841 1.00 92.25 113 GLN A O 1
ATOM 868 N N . ALA A 1 114 ? 16.220 -4.708 -25.234 1.00 93.06 114 ALA A N 1
ATOM 869 C CA . ALA A 1 114 ? 17.301 -3.860 -25.742 1.00 93.06 114 ALA A CA 1
ATOM 870 C C . ALA A 1 114 ? 18.639 -4.123 -25.027 1.00 93.06 114 ALA A C 1
ATOM 872 O O . ALA A 1 114 ? 19.685 -4.188 -25.673 1.00 93.06 114 ALA A O 1
ATOM 873 N N . LYS A 1 115 ? 18.607 -4.334 -23.702 1.00 91.69 115 LYS A N 1
ATOM 874 C CA . LYS A 1 115 ? 19.789 -4.740 -22.925 1.00 91.69 115 LYS A CA 1
ATOM 875 C C . LYS A 1 115 ? 20.333 -6.088 -23.397 1.00 91.69 115 LYS A C 1
ATOM 877 O O . LYS A 1 115 ? 21.537 -6.200 -23.604 1.00 91.69 115 LYS A O 1
ATOM 882 N N . ALA A 1 116 ? 19.464 -7.079 -23.599 1.00 92.12 116 ALA A N 1
ATOM 883 C CA . ALA A 1 116 ? 19.858 -8.402 -24.085 1.00 92.12 116 ALA A CA 1
ATOM 884 C C . ALA A 1 116 ? 20.492 -8.348 -25.488 1.00 92.12 116 ALA A C 1
ATOM 886 O O . ALA A 1 116 ? 21.421 -9.096 -25.775 1.00 92.12 116 ALA A O 1
ATOM 887 N N . ALA A 1 117 ? 20.040 -7.422 -26.337 1.00 95.69 117 ALA A N 1
ATOM 888 C CA . ALA A 1 117 ? 20.601 -7.176 -27.664 1.00 95.69 117 ALA A CA 1
ATOM 889 C C . ALA A 1 117 ? 21.857 -6.277 -27.670 1.00 95.69 117 ALA A C 1
ATOM 891 O O . ALA A 1 117 ? 22.392 -5.996 -28.741 1.00 95.69 117 ALA A O 1
ATOM 892 N N . ALA A 1 118 ? 22.312 -5.797 -26.506 1.00 95.56 118 ALA A N 1
ATOM 893 C CA . ALA A 1 118 ? 23.376 -4.799 -26.366 1.00 95.56 118 ALA A CA 1
ATOM 894 C C . ALA A 1 118 ? 23.140 -3.495 -27.169 1.00 95.56 118 ALA A C 1
ATOM 896 O O . ALA A 1 118 ? 24.090 -2.806 -27.549 1.00 95.56 118 ALA A O 1
ATOM 897 N N . ASP A 1 119 ? 21.876 -3.116 -27.399 1.00 95.81 119 ASP A N 1
ATOM 898 C CA . ASP A 1 119 ? 21.511 -1.873 -28.091 1.00 95.81 119 ASP A CA 1
ATOM 899 C C . ASP A 1 119 ? 21.511 -0.688 -27.111 1.00 95.81 119 ASP A C 1
ATOM 901 O O . ASP A 1 119 ? 20.508 -0.345 -26.479 1.00 95.81 119 ASP A O 1
ATOM 905 N N . ILE A 1 120 ? 22.677 -0.058 -26.962 1.00 94.31 120 ILE A N 1
ATOM 906 C CA . ILE A 1 120 ? 22.899 1.037 -26.006 1.00 94.31 120 ILE A CA 1
ATOM 907 C C . ILE A 1 120 ? 22.035 2.270 -26.305 1.00 94.31 120 ILE A C 1
ATOM 909 O O . ILE A 1 120 ? 21.609 2.961 -25.372 1.00 94.31 120 ILE A O 1
ATOM 913 N N . ASP A 1 121 ? 21.760 2.561 -27.577 1.00 91.19 121 ASP A N 1
ATOM 914 C CA . ASP A 1 121 ? 20.952 3.722 -27.951 1.00 91.19 121 ASP A CA 1
ATOM 915 C C . ASP A 1 121 ? 19.485 3.501 -27.568 1.00 91.19 121 ASP A C 1
ATOM 917 O O . ASP A 1 121 ? 18.885 4.372 -26.925 1.00 91.19 121 ASP A O 1
ATOM 921 N N . ALA A 1 122 ? 18.946 2.310 -27.853 1.00 89.88 122 ALA A N 1
ATOM 922 C CA . ALA A 1 122 ? 17.601 1.925 -27.434 1.00 89.88 122 ALA A CA 1
ATOM 923 C C . ALA A 1 122 ? 17.464 1.903 -25.904 1.00 89.88 122 ALA A C 1
ATOM 925 O O . ALA A 1 122 ? 16.486 2.421 -25.367 1.00 89.88 122 ALA A O 1
ATOM 926 N N . VAL A 1 123 ? 18.465 1.388 -25.178 1.00 91.62 123 VAL A N 1
ATOM 927 C CA . VAL A 1 123 ? 18.481 1.399 -23.703 1.00 91.62 123 VAL A CA 1
ATOM 928 C C . VAL A 1 123 ? 18.373 2.822 -23.149 1.00 91.62 123 VAL A C 1
ATOM 930 O O . VAL A 1 123 ? 17.584 3.076 -22.237 1.00 91.62 123 VAL A O 1
ATOM 933 N N . ARG A 1 124 ? 19.133 3.774 -23.704 1.00 90.44 124 ARG A N 1
ATOM 934 C CA . ARG A 1 124 ? 19.094 5.182 -23.272 1.00 90.44 124 ARG A CA 1
ATOM 935 C C . ARG A 1 124 ? 17.754 5.844 -23.574 1.00 90.44 124 ARG A C 1
ATOM 937 O O . ARG A 1 124 ? 17.276 6.648 -22.776 1.00 90.44 124 ARG A O 1
ATOM 944 N N . GLU A 1 125 ? 17.171 5.560 -24.732 1.00 88.62 125 GLU A N 1
ATOM 945 C CA . GLU A 1 125 ? 15.875 6.107 -25.127 1.00 88.62 125 GLU A CA 1
ATOM 946 C C . GLU A 1 125 ? 14.732 5.564 -24.267 1.00 88.62 125 GLU A C 1
ATOM 948 O O . GLU A 1 125 ? 14.000 6.349 -23.661 1.00 88.62 125 GLU A O 1
ATOM 953 N N . LEU A 1 126 ? 14.653 4.242 -24.121 1.00 88.00 126 LEU A N 1
ATOM 954 C CA . LEU A 1 126 ? 13.652 3.576 -23.292 1.00 88.00 126 LEU A CA 1
ATOM 955 C C . LEU A 1 126 ? 13.794 3.969 -21.815 1.00 88.00 126 LEU A C 1
ATOM 957 O O . LEU A 1 126 ? 12.786 4.191 -21.148 1.00 88.00 126 LEU A O 1
ATOM 961 N N . GLY A 1 127 ? 15.022 4.136 -21.312 1.00 89.25 127 GLY A N 1
ATOM 962 C CA . GLY A 1 127 ? 15.271 4.623 -19.953 1.00 89.25 127 GLY A CA 1
ATOM 963 C C . GLY A 1 127 ? 14.738 6.039 -19.705 1.00 89.25 127 GLY A C 1
ATOM 964 O O . GLY A 1 127 ? 14.132 6.294 -18.666 1.00 89.25 127 GLY A O 1
ATOM 965 N N . ARG A 1 128 ? 14.888 6.957 -20.672 1.00 88.81 128 ARG A N 1
ATOM 966 C CA . ARG A 1 128 ? 14.311 8.311 -20.566 1.00 88.81 128 ARG A CA 1
ATOM 967 C C . ARG A 1 128 ? 12.785 8.288 -20.529 1.00 88.81 128 ARG A C 1
ATOM 969 O O . ARG A 1 128 ? 12.198 9.013 -19.730 1.00 88.81 128 ARG A O 1
ATOM 976 N N . GLY A 1 129 ? 12.147 7.458 -21.355 1.00 85.00 129 GLY A N 1
ATOM 977 C CA . GLY A 1 129 ? 10.686 7.356 -21.348 1.00 85.00 129 GLY A CA 1
ATOM 978 C C . GLY A 1 129 ? 10.133 6.760 -20.044 1.00 85.00 129 GLY A C 1
ATOM 979 O O . GLY A 1 129 ? 9.123 7.252 -19.553 1.00 85.00 129 GLY A O 1
ATOM 980 N N . LEU A 1 130 ? 10.842 5.824 -19.395 1.00 84.31 130 LEU A N 1
ATOM 981 C CA . LEU A 1 130 ? 10.473 5.353 -18.048 1.00 84.31 130 LEU A CA 1
ATOM 982 C C . LEU A 1 130 ? 10.500 6.478 -17.008 1.00 84.31 130 LEU A C 1
ATOM 984 O O . LEU A 1 130 ? 9.603 6.554 -16.169 1.00 84.31 130 LEU A O 1
ATOM 988 N N . GLY A 1 131 ? 11.502 7.360 -17.075 1.00 81.31 131 GLY A N 1
ATOM 989 C CA . GLY A 1 131 ? 11.564 8.550 -16.224 1.00 81.31 131 GLY A CA 1
ATOM 990 C C . GLY A 1 131 ? 10.361 9.475 -16.430 1.00 81.31 131 GLY A C 1
ATOM 991 O O . GLY A 1 131 ? 9.781 9.953 -15.457 1.00 81.31 131 GLY A O 1
ATOM 992 N N . ALA A 1 132 ? 9.934 9.665 -17.683 1.00 82.62 132 ALA A N 1
ATOM 993 C CA . ALA A 1 132 ? 8.746 10.453 -18.006 1.00 82.62 132 ALA A CA 1
ATOM 994 C C . ALA A 1 132 ? 7.454 9.818 -17.458 1.00 82.62 132 ALA A C 1
ATOM 996 O O . ALA A 1 132 ? 6.667 10.511 -16.819 1.00 82.62 132 ALA A O 1
ATOM 997 N N . LEU A 1 133 ? 7.261 8.503 -17.624 1.00 80.62 133 LEU A N 1
ATOM 998 C CA . LEU A 1 133 ? 6.101 7.792 -17.067 1.00 80.62 133 LEU A CA 1
ATOM 999 C C . LEU A 1 133 ? 6.063 7.873 -15.534 1.00 80.62 133 LEU A C 1
ATOM 1001 O O . LEU A 1 133 ? 5.006 8.094 -14.948 1.00 80.62 133 LEU A O 1
ATOM 1005 N N . HIS A 1 134 ? 7.215 7.760 -14.867 1.00 82.00 134 HIS A N 1
ATOM 1006 C CA . HIS A 1 134 ? 7.283 7.919 -13.414 1.00 82.00 134 HIS A CA 1
ATOM 1007 C C . HIS A 1 134 ? 6.869 9.329 -12.963 1.00 82.00 134 HIS A C 1
ATOM 1009 O O . HIS A 1 134 ? 6.118 9.464 -11.996 1.00 82.00 134 HIS A O 1
ATOM 1015 N N . ALA A 1 135 ? 7.296 10.364 -13.694 1.00 81.56 135 ALA A N 1
ATOM 1016 C CA . ALA A 1 135 ? 6.889 11.741 -13.432 1.00 81.56 135 ALA A CA 1
ATOM 1017 C C . ALA A 1 135 ? 5.373 11.949 -13.609 1.00 81.56 135 ALA A C 1
ATOM 1019 O O . ALA A 1 135 ? 4.773 12.682 -12.824 1.00 81.56 135 ALA A O 1
ATOM 1020 N N . VAL A 1 136 ? 4.739 11.276 -14.579 1.00 80.88 136 VAL A N 1
ATOM 1021 C CA . VAL A 1 136 ? 3.275 11.310 -14.759 1.00 80.88 136 VAL A CA 1
ATOM 1022 C C . VAL A 1 136 ? 2.556 10.720 -13.545 1.00 80.88 136 VAL A C 1
ATOM 1024 O O . VAL A 1 136 ? 1.659 11.372 -13.017 1.00 80.88 136 VAL A O 1
ATOM 1027 N N . VAL A 1 137 ? 2.968 9.546 -13.046 1.00 77.69 137 VAL A N 1
ATOM 1028 C CA . VAL A 1 137 ? 2.363 8.944 -11.835 1.00 77.69 137 VAL A CA 1
ATOM 1029 C C . VAL A 1 137 ? 2.527 9.859 -10.623 1.00 77.69 137 VAL A C 1
ATOM 1031 O O . VAL A 1 137 ? 1.575 10.067 -9.874 1.00 77.69 137 VAL A O 1
ATOM 1034 N N . GLY A 1 138 ? 3.726 10.419 -10.428 1.00 78.31 138 GLY A N 1
ATOM 1035 C CA . GLY A 1 138 ? 3.984 11.356 -9.334 1.00 78.31 138 GLY A CA 1
ATOM 1036 C C . GLY A 1 138 ? 3.080 12.587 -9.410 1.00 78.31 138 GLY A C 1
ATOM 1037 O O . GLY A 1 138 ? 2.471 12.965 -8.414 1.00 78.31 138 GLY A O 1
ATOM 1038 N N . ALA A 1 139 ? 2.927 13.160 -10.604 1.00 80.56 139 ALA A N 1
ATOM 1039 C CA . ALA A 1 139 ? 2.048 14.298 -10.829 1.00 80.56 139 ALA A CA 1
ATOM 1040 C C . ALA A 1 139 ? 0.564 13.962 -10.626 1.00 80.56 139 ALA A C 1
ATOM 1042 O O . ALA A 1 139 ? -0.137 14.758 -10.014 1.00 80.56 139 ALA A O 1
ATOM 1043 N N . ALA A 1 140 ? 0.089 12.804 -11.095 1.00 76.19 140 ALA A N 1
ATOM 1044 C CA . ALA A 1 140 ? -1.293 12.368 -10.889 1.00 76.19 140 ALA A CA 1
ATOM 1045 C C . ALA A 1 140 ? -1.606 12.178 -9.396 1.00 76.19 140 ALA A C 1
ATOM 1047 O O . ALA A 1 140 ? -2.618 12.671 -8.909 1.00 76.19 140 ALA A O 1
ATOM 1048 N N . ARG A 1 141 ? -0.698 11.549 -8.637 1.00 80.75 141 ARG A N 1
ATOM 1049 C CA . ARG A 1 141 ? -0.850 11.376 -7.181 1.00 80.75 141 ARG A CA 1
ATOM 1050 C C . ARG A 1 141 ? -0.827 12.697 -6.419 1.00 80.75 141 ARG A C 1
ATOM 1052 O O . ARG A 1 141 ? -1.576 12.851 -5.460 1.00 80.75 141 ARG A O 1
ATOM 1059 N N . ALA A 1 142 ? -0.001 13.650 -6.848 1.00 82.94 142 ALA A N 1
ATOM 1060 C CA . ALA A 1 142 ? 0.062 14.972 -6.231 1.00 82.94 142 ALA A CA 1
ATOM 1061 C C . ALA A 1 142 ? -1.263 15.749 -6.351 1.00 82.94 142 ALA A C 1
ATOM 1063 O O . ALA A 1 142 ? -1.545 16.579 -5.493 1.00 82.94 142 ALA A O 1
ATOM 1064 N N . LEU A 1 143 ? -2.097 15.461 -7.362 1.00 79.75 143 LEU A N 1
ATOM 1065 C CA . LEU A 1 143 ? -3.413 16.098 -7.516 1.00 79.75 143 LEU A CA 1
ATOM 1066 C C . LEU A 1 143 ? -4.421 15.663 -6.442 1.00 79.75 143 LEU A C 1
ATOM 1068 O O . LEU A 1 143 ? -5.284 16.451 -6.075 1.00 79.75 143 LEU A O 1
ATOM 1072 N N . ASP A 1 144 ? -4.308 14.439 -5.921 1.00 78.94 144 ASP A N 1
ATOM 1073 C CA . ASP A 1 144 ? -5.190 13.919 -4.859 1.00 78.94 144 ASP A CA 1
ATOM 1074 C C . ASP A 1 144 ? -4.580 14.080 -3.456 1.00 78.94 144 ASP A C 1
ATOM 1076 O O . ASP A 1 144 ? -5.252 13.893 -2.441 1.00 78.94 144 ASP A O 1
ATOM 1080 N N . GLN A 1 145 ? -3.292 14.432 -3.376 1.00 79.69 145 GLN A N 1
ATOM 1081 C CA . GLN A 1 145 ? -2.559 14.530 -2.117 1.00 79.69 145 GLN A CA 1
ATOM 1082 C C . GLN A 1 145 ? -3.203 15.495 -1.105 1.00 79.69 145 GLN A C 1
ATOM 1084 O O . GLN A 1 145 ? -3.298 15.095 0.055 1.00 79.69 145 GLN A O 1
ATOM 1089 N N . PRO A 1 146 ? -3.694 16.697 -1.478 1.00 73.31 146 PRO A N 1
ATOM 1090 C CA . PRO A 1 146 ? -4.355 17.589 -0.525 1.00 73.31 146 PRO A CA 1
ATOM 1091 C C . PRO A 1 146 ? -5.601 16.965 0.113 1.00 73.31 146 PRO A C 1
ATOM 1093 O O . PRO A 1 146 ? -5.745 17.022 1.329 1.00 73.31 146 PRO A O 1
ATOM 1096 N N . ALA A 1 147 ? -6.463 16.297 -0.664 1.00 67.75 147 ALA A N 1
ATOM 1097 C CA . ALA A 1 147 ? -7.627 15.620 -0.087 1.00 67.75 147 ALA A CA 1
ATOM 1098 C C . ALA A 1 147 ? -7.242 14.419 0.776 1.00 67.75 147 ALA A C 1
ATOM 1100 O O . ALA A 1 147 ? -7.883 14.181 1.794 1.00 67.75 147 ALA A O 1
ATOM 1101 N N . ARG A 1 148 ? -6.207 13.659 0.398 1.00 67.88 148 ARG A N 1
ATOM 1102 C CA . ARG A 1 148 ? -5.745 12.524 1.212 1.00 67.88 148 ARG A CA 1
ATOM 1103 C C . ARG A 1 148 ? -5.122 12.963 2.529 1.00 67.88 148 ARG A C 1
ATOM 1105 O O . ARG A 1 148 ? -5.433 12.360 3.546 1.00 67.88 148 ARG A O 1
ATOM 1112 N N . ALA A 1 149 ? -4.279 13.996 2.511 1.00 67.56 149 ALA A N 1
ATOM 1113 C CA . ALA A 1 149 ? -3.632 14.520 3.711 1.00 67.56 149 ALA A CA 1
ATOM 1114 C C . ALA A 1 149 ? -4.673 14.944 4.757 1.00 67.56 149 ALA A C 1
ATOM 1116 O O . ALA A 1 149 ? -4.564 14.576 5.922 1.00 67.56 149 ALA A O 1
ATOM 1117 N N . LEU A 1 150 ? -5.739 15.609 4.310 1.00 61.41 150 LEU A N 1
ATOM 1118 C CA . LEU A 1 150 ? -6.830 16.063 5.171 1.00 61.41 150 LEU A CA 1
ATOM 1119 C C . LEU A 1 150 ? -7.658 14.918 5.771 1.00 61.41 150 LEU A C 1
ATOM 1121 O O . LEU A 1 150 ? -8.154 15.064 6.878 1.00 61.41 150 LEU A O 1
ATOM 1125 N N . LEU A 1 151 ? -7.772 13.774 5.087 1.00 59.84 151 LEU A N 1
ATOM 1126 C CA . LEU A 1 151 ? -8.404 12.574 5.655 1.00 59.84 151 LEU A CA 1
ATOM 1127 C C . LEU A 1 151 ? -7.525 11.884 6.710 1.00 59.84 151 LEU A C 1
ATOM 1129 O O . LEU A 1 151 ? -8.041 11.136 7.530 1.00 59.84 151 LEU A O 1
ATOM 1133 N N . THR A 1 152 ? -6.208 12.094 6.669 1.00 54.69 152 THR A N 1
ATOM 1134 C CA . THR A 1 152 ? -5.250 11.437 7.574 1.00 54.69 152 THR A CA 1
ATOM 1135 C C . THR A 1 152 ? -4.827 12.284 8.775 1.00 54.69 152 THR A C 1
ATOM 1137 O O . THR A 1 152 ? -4.394 11.718 9.773 1.00 54.69 152 THR A O 1
ATOM 1140 N N . GLU A 1 153 ? -4.920 13.617 8.708 1.00 51.94 153 GLU A N 1
ATOM 1141 C CA . GLU A 1 153 ? -4.462 14.500 9.796 1.00 51.94 153 GLU A CA 1
ATOM 1142 C C . GLU A 1 153 ? -5.358 14.448 11.052 1.00 51.94 153 GLU A C 1
ATOM 1144 O O . GLU A 1 153 ? -4.852 14.689 12.152 1.00 51.94 153 GLU A O 1
ATOM 1149 N N . ASP A 1 154 ? -6.627 14.035 10.930 1.00 49.44 154 ASP A N 1
ATOM 1150 C CA . ASP A 1 154 ? -7.556 13.907 12.069 1.00 49.44 154 ASP A CA 1
ATOM 1151 C C . ASP A 1 154 ? -7.216 12.743 13.019 1.00 49.44 154 ASP A C 1
ATOM 1153 O O . ASP A 1 154 ? -7.471 12.829 14.220 1.00 49.44 154 ASP A O 1
ATOM 1157 N N . GLU A 1 155 ? -6.556 11.681 12.546 1.00 47.59 155 GLU A N 1
ATOM 1158 C CA . GLU A 1 155 ? -6.206 10.549 13.422 1.00 47.59 155 GLU A CA 1
ATOM 1159 C C . GLU A 1 155 ? -4.989 10.838 14.314 1.00 47.59 155 GLU A C 1
ATOM 1161 O O . GLU A 1 155 ? -4.841 10.258 15.387 1.00 47.59 155 GLU A O 1
ATOM 1166 N N . SER A 1 156 ? -4.126 11.775 13.913 1.00 46.78 156 SER A N 1
ATOM 1167 C CA . SER A 1 156 ? -2.936 12.162 14.686 1.00 46.78 156 SER A CA 1
ATOM 1168 C C . SER A 1 156 ? -3.205 13.179 15.805 1.00 46.78 156 SER A C 1
ATOM 1170 O O . SER A 1 156 ? -2.328 13.401 16.643 1.00 46.78 156 SER A O 1
ATOM 1172 N N . GLY A 1 157 ? -4.393 13.797 15.829 1.00 45.88 157 GLY A N 1
ATOM 1173 C CA . GLY A 1 157 ? -4.808 14.776 16.843 1.00 45.88 157 GLY A CA 1
ATOM 1174 C C . GLY A 1 157 ? -5.547 14.179 18.047 1.00 45.88 157 GLY A C 1
ATOM 1175 O O . GLY A 1 157 ? -5.636 14.830 19.092 1.00 45.88 157 GLY A O 1
ATOM 1176 N N . ALA A 1 158 ? -6.035 12.938 17.944 1.00 45.91 158 ALA A N 1
ATOM 1177 C CA . ALA A 1 158 ? -6.612 12.209 19.068 1.00 45.91 158 ALA A CA 1
ATOM 1178 C C . ALA A 1 158 ? -5.480 11.790 20.018 1.00 45.91 158 ALA A C 1
ATOM 1180 O O . ALA A 1 158 ? -4.743 10.837 19.775 1.00 45.91 158 ALA A O 1
ATOM 1181 N N . GLY A 1 159 ? -5.293 12.591 21.069 1.00 41.06 159 GLY A N 1
ATOM 1182 C CA . GLY A 1 159 ? -4.191 12.477 22.012 1.00 41.06 159 GLY A CA 1
ATOM 1183 C C . GLY A 1 159 ? -3.963 11.059 22.530 1.00 41.06 159 GLY A C 1
ATOM 1184 O O . GLY A 1 159 ? -4.892 10.269 22.671 1.00 41.06 159 GLY A O 1
ATOM 1185 N N . ALA A 1 160 ? -2.698 10.785 22.855 1.00 40.38 160 ALA A N 1
ATOM 1186 C CA . ALA A 1 160 ? -2.256 9.632 23.624 1.00 40.38 160 ALA A CA 1
ATOM 1187 C C . ALA A 1 160 ? -3.177 9.415 24.837 1.00 40.38 160 ALA A C 1
ATOM 1189 O O . ALA A 1 160 ? -3.012 10.024 25.894 1.00 40.38 160 ALA A O 1
ATOM 1190 N N . SER A 1 161 ? -4.184 8.568 24.648 1.00 37.81 161 SER A N 1
ATOM 1191 C CA . SER A 1 161 ? -5.109 8.155 25.681 1.00 37.81 161 SER A CA 1
ATOM 1192 C C . SER A 1 161 ? -4.335 7.249 26.623 1.00 37.81 161 SER A C 1
ATOM 1194 O O . SER A 1 161 ? -3.871 6.172 26.245 1.00 37.81 161 SER A O 1
ATOM 1196 N N . SER A 1 162 ? -4.122 7.737 27.840 1.00 38.84 162 SER A N 1
ATOM 1197 C CA . SER A 1 162 ? -3.598 6.984 28.970 1.00 38.84 162 SER A CA 1
ATOM 1198 C C . SER A 1 162 ? -4.342 5.651 29.065 1.00 38.84 162 SER A C 1
ATOM 1200 O O . SER A 1 162 ? -5.550 5.637 29.299 1.00 38.84 162 SER A O 1
ATOM 1202 N N . GLY A 1 163 ? -3.627 4.545 28.846 1.00 35.16 163 GLY A N 1
ATOM 1203 C CA . GLY A 1 163 ? -4.217 3.209 28.796 1.00 35.16 163 GLY A CA 1
ATOM 1204 C C . GLY A 1 163 ? -5.096 2.905 30.019 1.00 35.16 163 GLY A C 1
ATOM 1205 O O . GLY A 1 163 ? -4.760 3.315 31.135 1.00 35.16 163 GLY A O 1
ATOM 1206 N N . PRO A 1 164 ? -6.225 2.201 29.835 1.00 37.34 164 PRO A N 1
ATOM 1207 C CA . PRO A 1 164 ? -7.144 1.911 30.921 1.00 37.34 164 PRO A CA 1
ATOM 1208 C C . PRO A 1 164 ? -6.503 0.975 31.950 1.00 37.34 164 PRO A C 1
ATOM 1210 O O . PRO A 1 164 ? -5.955 -0.081 31.631 1.00 37.34 164 PRO A O 1
ATOM 1213 N N . THR A 1 165 ? -6.611 1.358 33.220 1.00 39.25 165 THR A N 1
ATOM 1214 C CA . THR A 1 165 ? -6.334 0.483 34.358 1.00 39.25 165 THR A CA 1
ATOM 1215 C C . THR A 1 165 ? -7.443 -0.566 34.439 1.00 39.25 165 THR A C 1
ATOM 1217 O O . THR A 1 165 ? -8.584 -0.254 34.777 1.00 39.25 165 THR A O 1
ATOM 1220 N N . LEU A 1 166 ? -7.099 -1.811 34.114 1.00 38.00 166 LEU A N 1
ATOM 1221 C CA . LEU A 1 166 ? -8.007 -2.958 34.071 1.00 38.00 166 LEU A CA 1
ATOM 1222 C C . LEU A 1 166 ? -8.620 -3.255 35.450 1.00 38.00 166 LEU A C 1
ATOM 1224 O O . LEU A 1 166 ? -7.940 -3.735 36.358 1.00 38.00 166 LEU A O 1
ATOM 1228 N N . SER A 1 167 ? -9.924 -3.014 35.594 1.00 39.31 167 SER A N 1
ATOM 1229 C CA . SER A 1 167 ? -10.725 -3.444 36.745 1.00 39.31 167 SER A CA 1
ATOM 1230 C C . SER A 1 167 ? -12.118 -3.907 36.302 1.00 39.31 167 SER A C 1
ATOM 1232 O O . SER A 1 167 ? -13.063 -3.126 36.265 1.00 39.31 167 SER A O 1
ATOM 1234 N N . GLY A 1 168 ? -12.239 -5.213 36.048 1.00 45.59 168 GLY A N 1
ATOM 1235 C CA . GLY A 1 168 ? -13.404 -6.026 36.415 1.00 45.59 168 GLY A CA 1
ATOM 1236 C C . GLY A 1 168 ? -14.740 -5.781 35.704 1.00 45.59 168 GLY A C 1
ATOM 1237 O O . GLY A 1 168 ? -15.655 -5.221 36.298 1.00 45.59 168 GLY A O 1
ATOM 1238 N N . SER A 1 169 ? -14.915 -6.362 34.513 1.00 40.78 169 SER A N 1
ATOM 1239 C CA . SER A 1 169 ? -16.208 -6.864 34.016 1.00 40.78 169 SER A CA 1
ATOM 1240 C C . SER A 1 169 ? -15.973 -7.882 32.895 1.00 40.78 169 SER A C 1
ATOM 1242 O O . SER A 1 169 ? -15.086 -7.697 32.069 1.00 40.78 169 SER A O 1
ATOM 1244 N N . ALA A 1 170 ? -16.749 -8.970 32.859 1.00 49.03 170 ALA A N 1
ATOM 1245 C CA . ALA A 1 170 ? -16.625 -10.081 31.905 1.00 49.03 170 ALA A CA 1
ATOM 1246 C C . ALA A 1 170 ? -17.163 -9.751 30.493 1.00 49.03 170 ALA A C 1
ATOM 1248 O O . ALA A 1 170 ? -17.794 -10.584 29.843 1.00 49.03 170 ALA A O 1
ATOM 1249 N N . SER A 1 171 ? -16.935 -8.528 30.018 1.00 57.53 171 SER A N 1
ATOM 1250 C CA . SER A 1 171 ? -17.022 -8.191 28.599 1.00 57.53 171 SER A CA 1
ATOM 1251 C C . SER A 1 171 ? -15.780 -8.727 27.892 1.00 57.53 171 SER A C 1
ATOM 1253 O O . SER A 1 171 ? -14.688 -8.685 28.454 1.00 57.53 171 SER A O 1
ATOM 1255 N N . SER A 1 172 ? -15.926 -9.228 26.666 1.00 68.75 172 SER A N 1
ATOM 1256 C CA . SER A 1 172 ? -14.795 -9.547 25.792 1.00 68.75 172 SER A CA 1
ATOM 1257 C C . SER A 1 172 ? -14.009 -8.268 25.497 1.00 68.75 172 SER A C 1
ATOM 1259 O O . SER A 1 172 ? -14.305 -7.548 24.545 1.00 68.75 172 SER A O 1
ATOM 1261 N N . GLU A 1 173 ? -13.064 -7.945 26.369 1.00 82.94 173 GLU A N 1
ATOM 1262 C CA . GLU A 1 173 ? -12.267 -6.737 26.268 1.00 82.94 173 GLU A CA 1
ATOM 1263 C C . GLU A 1 173 ? -11.320 -6.857 25.075 1.00 82.94 173 GLU A C 1
ATOM 1265 O O . GLU A 1 173 ? -10.558 -7.820 24.945 1.00 82.94 173 GLU A O 1
ATOM 1270 N N . THR A 1 174 ? -11.418 -5.895 24.159 1.00 85.88 174 THR A N 1
ATOM 1271 C CA . THR A 1 174 ? -10.544 -5.836 22.989 1.00 85.88 174 THR A CA 1
ATOM 1272 C C . THR A 1 174 ? -9.203 -5.274 23.432 1.00 85.88 174 THR A C 1
ATOM 1274 O O . THR A 1 174 ? -9.104 -4.103 23.778 1.00 85.88 174 THR A O 1
ATOM 1277 N N . LEU A 1 175 ? -8.173 -6.121 23.437 1.00 87.88 175 LEU A N 1
ATOM 1278 C CA . LEU A 1 175 ? -6.830 -5.742 23.884 1.00 87.88 175 LEU A CA 1
ATOM 1279 C C . LEU A 1 175 ? -6.096 -4.841 22.875 1.00 87.88 175 LEU A C 1
ATOM 1281 O O . LEU A 1 175 ? -5.247 -4.045 23.265 1.00 87.88 175 LEU A O 1
ATOM 1285 N N . PHE A 1 176 ? -6.374 -5.023 21.583 1.00 89.25 176 PHE A N 1
ATOM 1286 C CA . PHE A 1 176 ? -5.645 -4.400 20.482 1.00 89.25 176 PHE A CA 1
ATOM 1287 C C . PHE A 1 176 ? -6.513 -4.395 19.219 1.00 89.25 176 PHE A C 1
ATOM 1289 O O . PHE A 1 176 ? -7.040 -5.441 18.835 1.00 89.25 176 PHE A O 1
ATOM 1296 N N . CYS A 1 177 ? -6.654 -3.231 18.587 1.00 91.81 177 CYS A N 1
ATOM 1297 C CA . CYS A 1 177 ? -7.365 -3.047 17.325 1.00 91.81 177 CYS A CA 1
ATOM 1298 C C . CYS A 1 177 ? -6.717 -1.876 16.580 1.00 91.81 177 CYS A C 1
ATOM 1300 O O . CYS A 1 177 ? -7.006 -0.723 16.873 1.00 91.81 177 CYS A O 1
ATOM 1302 N N . GLU A 1 178 ? -5.804 -2.189 15.666 1.00 93.50 178 GLU A N 1
ATOM 1303 C CA . GLU A 1 178 ? -5.018 -1.219 14.896 1.00 93.50 178 GLU A CA 1
ATOM 1304 C C . GLU A 1 178 ? -5.031 -1.607 13.417 1.00 93.50 178 GLU A C 1
ATOM 1306 O O . GLU A 1 178 ? -5.300 -2.763 13.069 1.00 93.50 178 GLU A O 1
ATOM 1311 N N . TYR A 1 179 ? -4.681 -0.662 12.544 1.00 94.25 179 TYR A N 1
ATOM 1312 C CA . TYR A 1 179 ? -4.484 -0.913 11.117 1.00 94.25 179 TYR A CA 1
ATOM 1313 C C . TYR A 1 179 ? -3.054 -0.575 10.689 1.00 94.25 179 TYR A C 1
ATOM 1315 O O . TYR A 1 179 ? -2.370 0.244 11.298 1.00 94.25 179 TYR A O 1
ATOM 1323 N N . ALA A 1 180 ? -2.584 -1.206 9.616 1.00 92.81 180 ALA A N 1
ATOM 1324 C CA . ALA A 1 180 ? -1.292 -0.901 9.017 1.00 92.81 180 ALA A CA 1
ATOM 1325 C C . ALA A 1 180 ? -1.376 -1.007 7.497 1.00 92.81 180 ALA A C 1
ATOM 1327 O O . ALA A 1 180 ? -2.132 -1.817 6.959 1.00 92.81 180 ALA A O 1
ATOM 1328 N N . ILE A 1 181 ? -0.560 -0.216 6.804 1.00 91.94 181 ILE A N 1
ATOM 1329 C CA . ILE A 1 181 ? -0.363 -0.325 5.359 1.00 91.94 181 ILE A CA 1
ATOM 1330 C C . ILE A 1 181 ? 1.064 -0.817 5.087 1.00 91.94 181 ILE A C 1
ATOM 1332 O O . ILE A 1 181 ? 2.028 -0.419 5.755 1.00 91.94 181 ILE A O 1
ATOM 1336 N N . SER A 1 182 ? 1.207 -1.720 4.114 1.00 91.19 182 SER A N 1
ATOM 1337 C CA . SER A 1 182 ? 2.512 -2.242 3.704 1.00 91.19 182 SER A CA 1
ATOM 1338 C C . SER A 1 182 ? 3.376 -1.143 3.079 1.00 91.19 182 SER A C 1
ATOM 1340 O O . SER A 1 182 ? 2.892 -0.326 2.295 1.00 91.19 182 SER A O 1
ATOM 1342 N N . GLY A 1 183 ? 4.672 -1.158 3.388 1.00 88.69 183 GLY A N 1
ATOM 1343 C CA . GLY A 1 183 ? 5.672 -0.223 2.871 1.00 88.69 183 GLY A CA 1
ATOM 1344 C C . GLY A 1 183 ? 6.327 0.640 3.952 1.00 88.69 183 GLY A C 1
ATOM 1345 O O . GLY A 1 183 ? 5.777 0.843 5.039 1.00 88.69 183 GLY A O 1
ATOM 1346 N N . MET A 1 184 ? 7.524 1.145 3.647 1.00 84.50 184 MET A N 1
ATOM 1347 C CA . MET A 1 184 ? 8.254 2.072 4.518 1.00 84.50 184 MET A CA 1
ATOM 1348 C C . MET A 1 184 ? 7.530 3.418 4.594 1.00 84.50 184 MET A C 1
ATOM 1350 O O . MET A 1 184 ? 7.180 3.987 3.559 1.00 84.50 184 MET A O 1
ATOM 1354 N N . GLY A 1 185 ? 7.299 3.920 5.811 1.00 81.38 185 GLY A N 1
ATOM 1355 C CA . GLY A 1 185 ? 6.613 5.199 6.039 1.00 81.38 185 GLY A CA 1
ATOM 1356 C C . GLY A 1 185 ? 5.137 5.228 5.624 1.00 81.38 185 GLY A C 1
ATOM 1357 O O . GLY A 1 185 ? 4.548 6.305 5.548 1.00 81.38 185 GLY A O 1
ATOM 1358 N N . ALA A 1 186 ? 4.538 4.070 5.333 1.00 86.44 186 ALA A N 1
ATOM 1359 C CA . ALA A 1 186 ? 3.122 3.980 5.005 1.00 86.44 186 ALA A CA 1
ATOM 1360 C C . ALA A 1 186 ? 2.237 4.334 6.227 1.00 86.44 186 ALA A C 1
ATOM 1362 O O . ALA A 1 186 ? 2.686 4.155 7.363 1.00 86.44 186 ALA A O 1
ATOM 1363 N N . PRO A 1 187 ? 0.999 4.829 6.014 1.00 84.25 187 PRO A N 1
ATOM 1364 C CA . PRO A 1 187 ? 0.073 5.163 7.100 1.00 84.25 187 PRO A CA 1
ATOM 1365 C C . PRO A 1 187 ? -0.288 3.980 8.012 1.00 84.25 187 PRO A C 1
ATOM 1367 O O . PRO A 1 187 ? -0.095 2.810 7.658 1.00 84.25 187 PRO A O 1
ATOM 1370 N N . GLY A 1 188 ? -0.874 4.312 9.163 1.00 88.75 188 GLY A N 1
ATOM 1371 C CA . GLY A 1 188 ? -1.236 3.373 10.222 1.00 88.75 188 GLY A CA 1
ATOM 1372 C C . GLY A 1 188 ? -0.078 3.082 11.174 1.00 88.75 188 GLY A C 1
ATOM 1373 O O . GLY A 1 188 ? 0.835 3.897 11.350 1.00 88.75 188 GLY A O 1
ATOM 1374 N N . LEU A 1 189 ? -0.121 1.902 11.786 1.00 87.50 189 LEU A N 1
ATOM 1375 C CA . LEU A 1 189 ? 0.866 1.453 12.753 1.00 87.50 189 LEU A CA 1
ATOM 1376 C C . LEU A 1 189 ? 2.279 1.452 12.147 1.00 87.50 189 LEU A C 1
ATOM 1378 O O . LEU A 1 189 ? 2.580 0.731 11.188 1.00 87.50 189 LEU A O 1
ATOM 1382 N N . ARG A 1 190 ? 3.168 2.242 12.755 1.00 84.50 190 ARG A N 1
ATOM 1383 C CA . ARG A 1 190 ? 4.595 2.274 12.423 1.00 84.50 190 ARG A CA 1
ATOM 1384 C C . ARG A 1 190 ? 5.346 1.254 13.257 1.00 84.50 190 ARG A C 1
ATOM 1386 O O . ARG A 1 190 ? 5.094 1.105 14.450 1.00 84.50 190 ARG A O 1
ATOM 1393 N N . TRP A 1 191 ? 6.288 0.563 12.630 1.00 75.06 191 TRP A N 1
ATOM 1394 C CA . TRP A 1 191 ? 7.083 -0.426 13.337 1.00 75.06 191 TRP A CA 1
ATOM 1395 C C . TRP A 1 191 ? 8.051 0.258 14.310 1.00 75.06 191 TRP A C 1
ATOM 1397 O O . TRP A 1 191 ? 8.838 1.112 13.909 1.00 75.06 191 TRP A O 1
ATOM 1407 N N . CYS A 1 192 ? 8.025 -0.135 15.588 1.00 63.09 192 CYS A N 1
ATOM 1408 C CA . CYS A 1 192 ? 8.819 0.485 16.659 1.00 63.09 192 CYS A CA 1
ATOM 1409 C C . CYS A 1 192 ? 10.339 0.466 16.440 1.00 63.09 192 CYS A C 1
ATOM 1411 O O . CYS A 1 192 ? 11.057 1.230 17.081 1.00 63.09 192 CYS A O 1
ATOM 1413 N N . GLY A 1 193 ? 10.832 -0.396 15.548 1.00 62.75 193 GLY A N 1
ATOM 1414 C CA . GLY A 1 193 ? 12.248 -0.465 15.189 1.00 62.75 193 GLY A CA 1
ATOM 1415 C C . GLY A 1 193 ? 12.728 0.651 14.253 1.00 62.75 193 GLY A C 1
ATOM 1416 O O . GLY A 1 193 ? 13.922 0.727 14.001 1.00 62.75 193 GLY A O 1
ATOM 1417 N N . GLU A 1 194 ? 11.840 1.506 13.732 1.00 61.09 194 GLU A N 1
ATOM 1418 C CA . GLU A 1 194 ? 12.194 2.537 12.739 1.00 61.09 194 GLU A CA 1
ATOM 1419 C C . GLU A 1 194 ? 12.847 3.801 13.330 1.00 61.09 194 GLU A C 1
ATOM 1421 O O . GLU A 1 194 ? 13.218 4.699 12.574 1.00 61.09 194 GLU A O 1
ATOM 1426 N N . ALA A 1 195 ? 13.036 3.898 14.654 1.00 63.78 195 ALA A N 1
ATOM 1427 C CA . ALA A 1 195 ? 13.866 4.963 15.218 1.00 63.78 195 ALA A CA 1
ATOM 1428 C C . ALA A 1 195 ? 15.298 4.828 14.660 1.00 63.78 195 ALA A C 1
ATOM 1430 O O . ALA A 1 195 ? 15.963 3.815 14.884 1.00 63.78 195 ALA A O 1
ATOM 1431 N N . GLU A 1 196 ? 15.720 5.832 13.883 1.00 57.47 196 GLU A N 1
ATOM 1432 C CA . GLU A 1 196 ? 16.867 5.805 12.966 1.00 57.47 196 GLU A CA 1
ATOM 1433 C C . GLU A 1 196 ? 18.067 4.989 13.481 1.00 57.47 196 GLU A C 1
ATOM 1435 O O . GLU A 1 196 ? 18.764 5.373 14.421 1.00 57.47 196 GLU A O 1
ATOM 1440 N N . GLY A 1 197 ? 18.331 3.858 12.817 1.00 61.62 197 GLY A N 1
ATOM 1441 C CA . GLY A 1 197 ? 19.568 3.091 12.976 1.00 61.62 197 GLY A CA 1
ATOM 1442 C C . GLY A 1 197 ? 19.557 1.991 14.039 1.00 61.62 197 GLY A C 1
ATOM 1443 O O . GLY A 1 197 ? 20.596 1.359 14.244 1.00 61.62 197 GLY A O 1
ATOM 1444 N N . GLN A 1 198 ? 18.429 1.716 14.698 1.00 61.94 198 GLN A N 1
ATOM 1445 C CA . GLN A 1 198 ? 18.335 0.537 15.558 1.00 61.94 198 GLN A CA 1
ATOM 1446 C C . GLN A 1 198 ? 18.099 -0.727 14.715 1.00 61.94 198 GLN A C 1
ATOM 1448 O O . GLN A 1 198 ? 17.254 -0.723 13.819 1.00 61.94 198 GLN A O 1
ATOM 1453 N N . PRO A 1 199 ? 18.836 -1.827 14.966 1.00 66.69 199 PRO A N 1
ATOM 1454 C CA . PRO A 1 199 ? 18.526 -3.101 14.335 1.00 66.69 199 PRO A CA 1
ATOM 1455 C C . PRO A 1 199 ? 17.090 -3.496 14.686 1.00 66.69 199 PRO A C 1
ATOM 1457 O O . PRO A 1 199 ? 16.650 -3.276 15.817 1.00 66.69 199 PRO A O 1
ATOM 1460 N N . LEU A 1 200 ? 16.381 -4.088 13.719 1.00 68.12 200 LEU A N 1
ATOM 1461 C CA . LEU A 1 200 ? 15.036 -4.631 13.903 1.00 68.12 200 LEU A CA 1
ATOM 1462 C C . LEU A 1 200 ? 15.031 -5.567 15.115 1.00 68.12 200 LEU A C 1
ATOM 1464 O O . LEU A 1 200 ? 15.454 -6.719 15.039 1.00 68.12 200 LEU A O 1
ATOM 1468 N N . SER A 1 201 ? 14.580 -5.045 16.251 1.00 76.88 201 SER A N 1
ATOM 1469 C CA . SER A 1 201 ? 14.376 -5.804 17.473 1.00 76.88 201 SER A CA 1
ATOM 1470 C C . SER A 1 201 ? 12.879 -6.034 17.599 1.00 76.88 201 SER A C 1
ATOM 1472 O O . SER A 1 201 ? 12.084 -5.104 17.701 1.00 76.88 201 SER A O 1
ATOM 1474 N N . GLY A 1 202 ? 12.479 -7.293 17.472 1.00 88.88 202 GLY A N 1
ATOM 1475 C CA . GLY A 1 202 ? 11.081 -7.682 17.483 1.00 88.88 202 GLY A CA 1
ATOM 1476 C C . GLY A 1 202 ? 10.913 -9.166 17.778 1.00 88.88 202 GLY A C 1
ATOM 1477 O O . GLY A 1 202 ? 11.875 -9.930 17.678 1.00 88.88 202 GLY A O 1
ATOM 1478 N N . PRO A 1 203 ? 9.692 -9.596 18.124 1.00 94.44 203 PRO A N 1
ATOM 1479 C CA . PRO A 1 203 ? 9.400 -10.991 18.445 1.00 94.44 203 PRO A CA 1
ATOM 1480 C C . PRO A 1 203 ? 9.533 -11.945 17.261 1.00 94.44 203 PRO A C 1
ATOM 1482 O O . PRO A 1 203 ? 9.620 -13.156 17.464 1.00 94.44 203 PRO A O 1
ATOM 1485 N N . PHE A 1 204 ? 9.535 -11.425 16.035 1.00 95.38 204 PHE A N 1
ATOM 1486 C CA . PHE A 1 204 ? 9.516 -12.226 14.822 1.00 95.38 204 PHE A CA 1
ATOM 1487 C C . PHE A 1 204 ? 10.660 -11.854 13.892 1.00 95.38 204 PHE A C 1
ATOM 1489 O O . PHE A 1 204 ? 11.065 -10.697 13.793 1.00 95.38 204 PHE A O 1
ATOM 1496 N N . LEU A 1 205 ? 11.174 -12.868 13.203 1.00 94.25 205 LEU A N 1
ATOM 1497 C CA . LEU A 1 205 ? 12.187 -12.703 12.172 1.00 94.25 205 LEU A CA 1
ATOM 1498 C C . LEU A 1 205 ? 11.486 -12.518 10.823 1.00 94.25 205 LEU A C 1
ATOM 1500 O O . LEU A 1 205 ? 10.649 -13.361 10.472 1.00 94.25 205 LEU A O 1
ATOM 1504 N N . PRO A 1 206 ? 11.804 -11.465 10.053 1.00 91.31 206 PRO A N 1
ATOM 1505 C CA . PRO A 1 206 ? 11.284 -11.344 8.701 1.00 91.31 206 PRO A CA 1
ATOM 1506 C C . PRO A 1 206 ? 11.773 -12.514 7.844 1.00 91.31 206 PRO A C 1
ATOM 1508 O O . PRO A 1 206 ? 12.910 -12.970 7.967 1.00 91.31 206 PRO A O 1
ATOM 1511 N N . ILE A 1 207 ? 10.889 -13.023 6.988 1.00 92.56 207 ILE A N 1
ATOM 1512 C CA . ILE A 1 207 ? 11.198 -14.121 6.069 1.00 92.56 207 ILE A CA 1
ATOM 1513 C C . ILE A 1 207 ? 11.419 -13.514 4.683 1.00 92.56 207 ILE A C 1
ATOM 1515 O O . ILE A 1 207 ? 10.584 -12.745 4.201 1.00 92.56 207 ILE A O 1
ATOM 1519 N N . GLU A 1 208 ? 12.531 -13.847 4.033 1.00 91.88 208 GLU A N 1
ATOM 1520 C CA . GLU A 1 208 ? 12.779 -13.422 2.655 1.00 91.88 208 GLU A CA 1
ATOM 1521 C C . GLU A 1 208 ? 11.755 -14.046 1.701 1.00 91.88 208 GLU A C 1
ATOM 1523 O O . GLU A 1 208 ? 11.439 -15.235 1.786 1.00 91.88 208 GLU A O 1
ATOM 1528 N N . CYS A 1 209 ? 11.244 -13.242 0.771 1.00 89.00 209 CYS A N 1
ATOM 1529 C CA . CYS A 1 209 ? 10.366 -13.712 -0.292 1.00 89.00 209 CYS A CA 1
ATOM 1530 C C . CYS A 1 209 ? 10.896 -13.246 -1.642 1.00 89.00 209 CYS A C 1
ATOM 1532 O O . CYS A 1 209 ? 11.128 -12.050 -1.832 1.00 89.00 209 CYS A O 1
ATOM 1534 N N . ALA A 1 210 ? 11.022 -14.184 -2.579 1.00 88.12 210 ALA A N 1
ATOM 1535 C CA . ALA A 1 210 ? 11.280 -13.861 -3.973 1.00 88.12 210 ALA A CA 1
ATOM 1536 C C . ALA A 1 210 ? 10.007 -13.292 -4.618 1.00 88.12 210 ALA A C 1
ATOM 1538 O O . ALA A 1 210 ? 8.909 -13.804 -4.389 1.00 88.12 210 ALA A O 1
ATOM 1539 N N . ASP A 1 211 ? 10.142 -12.249 -5.429 1.00 79.12 211 ASP A N 1
ATOM 1540 C CA . ASP A 1 211 ? 9.033 -11.595 -6.137 1.00 79.12 211 ASP A CA 1
ATOM 1541 C C . ASP A 1 211 ? 8.677 -12.255 -7.486 1.00 79.12 211 ASP A C 1
ATOM 1543 O O . ASP A 1 211 ? 7.858 -11.741 -8.246 1.00 79.12 211 ASP A O 1
ATOM 1547 N N . GLY A 1 212 ? 9.289 -13.404 -7.793 1.00 72.50 212 GLY A N 1
ATOM 1548 C CA . GLY A 1 212 ? 9.135 -14.105 -9.071 1.00 72.50 212 GLY A CA 1
ATOM 1549 C C . GLY A 1 212 ? 9.947 -13.502 -10.224 1.00 72.50 212 GLY A C 1
ATOM 1550 O O . GLY A 1 212 ? 10.050 -14.133 -11.274 1.00 72.50 212 GLY A O 1
ATOM 1551 N N . LEU A 1 213 ? 10.580 -12.340 -10.027 1.00 77.62 213 LEU A N 1
ATOM 1552 C CA . LEU A 1 213 ? 11.509 -11.700 -10.967 1.00 77.62 213 LEU A CA 1
ATOM 1553 C C . LEU A 1 213 ? 12.979 -11.988 -10.620 1.00 77.62 213 LEU A C 1
ATOM 1555 O O . LEU A 1 213 ? 13.887 -11.509 -11.297 1.00 77.62 213 LEU A O 1
ATOM 1559 N N . GLY A 1 214 ? 13.208 -12.813 -9.595 1.00 84.00 214 GLY A N 1
ATOM 1560 C CA . GLY A 1 214 ? 14.533 -13.180 -9.098 1.00 84.00 214 GLY A CA 1
ATOM 1561 C C . GLY A 1 214 ? 15.076 -12.226 -8.037 1.00 84.00 214 GLY A C 1
ATOM 1562 O O . GLY A 1 214 ? 16.206 -12.419 -7.593 1.00 84.00 214 GLY A O 1
ATOM 1563 N N . GLU A 1 215 ? 14.291 -11.234 -7.614 1.00 77.31 215 GLU A N 1
ATOM 1564 C CA . GLU A 1 215 ? 14.653 -10.339 -6.521 1.00 77.31 215 GLU A CA 1
ATOM 1565 C C . GLU A 1 215 ? 14.053 -10.858 -5.208 1.00 77.31 215 GLU A C 1
ATOM 1567 O O . GLU A 1 215 ? 12.891 -11.268 -5.151 1.00 77.31 215 GLU A O 1
ATOM 1572 N N . SER A 1 216 ? 14.862 -10.869 -4.148 1.00 85.88 216 SER A N 1
ATOM 1573 C CA . SER A 1 216 ? 14.445 -11.275 -2.803 1.00 85.88 216 SER A CA 1
ATOM 1574 C C . SER A 1 216 ? 14.348 -10.053 -1.907 1.00 85.88 216 SER A C 1
ATOM 1576 O O . SER A 1 216 ? 15.289 -9.266 -1.815 1.00 85.88 216 SER A O 1
ATOM 1578 N N . TYR A 1 217 ? 13.220 -9.929 -1.215 1.00 82.88 217 TYR A N 1
ATOM 1579 C CA . TYR A 1 217 ? 12.956 -8.826 -0.301 1.00 82.88 217 TYR A CA 1
ATOM 1580 C C . TYR A 1 217 ? 12.615 -9.349 1.091 1.00 82.88 217 TYR A C 1
ATOM 1582 O O . TYR A 1 217 ? 11.875 -10.331 1.234 1.00 82.88 217 TYR A O 1
ATOM 1590 N N . LEU A 1 218 ? 13.117 -8.659 2.116 1.00 87.25 218 LEU A N 1
ATOM 1591 C CA . LEU A 1 218 ? 12.593 -8.779 3.471 1.00 87.25 218 LEU A CA 1
ATOM 1592 C C . LEU A 1 218 ? 11.245 -8.053 3.521 1.00 87.25 218 LEU A C 1
ATOM 1594 O O . LEU A 1 218 ? 11.110 -6.923 3.060 1.00 87.25 218 LEU A O 1
ATOM 1598 N N . ARG A 1 219 ? 10.223 -8.749 4.016 1.00 86.12 219 ARG A N 1
ATOM 1599 C CA . ARG A 1 219 ? 8.844 -8.246 4.130 1.00 86.12 219 ARG A CA 1
ATOM 1600 C C . ARG A 1 219 ? 8.555 -7.739 5.551 1.00 86.12 219 ARG A C 1
ATOM 1602 O O . ARG A 1 219 ? 7.455 -7.892 6.064 1.00 86.12 219 ARG A O 1
ATOM 1609 N N . ASP A 1 220 ? 9.559 -7.162 6.206 1.00 88.69 220 ASP A N 1
ATOM 1610 C CA . ASP A 1 220 ? 9.466 -6.533 7.536 1.00 88.69 220 ASP A CA 1
ATOM 1611 C C . ASP A 1 220 ? 8.615 -5.254 7.549 1.00 88.69 220 ASP A C 1
ATOM 1613 O O . ASP A 1 220 ? 8.126 -4.839 8.599 1.00 88.69 220 ASP A O 1
ATOM 1617 N N . HIS A 1 221 ? 8.378 -4.657 6.383 1.00 89.00 221 HIS A N 1
ATOM 1618 C CA . HIS A 1 221 ? 7.472 -3.522 6.230 1.00 89.00 221 HIS A CA 1
ATOM 1619 C C . HIS A 1 221 ? 6.066 -3.906 5.741 1.00 89.00 221 HIS A C 1
ATOM 1621 O O . HIS A 1 221 ? 5.273 -3.005 5.452 1.00 89.00 221 HIS A O 1
ATOM 1627 N N . ASP A 1 222 ? 5.724 -5.194 5.645 1.00 93.12 222 ASP A N 1
ATOM 1628 C CA . ASP A 1 222 ? 4.353 -5.607 5.327 1.00 93.12 222 ASP A CA 1
ATOM 1629 C C . ASP A 1 222 ? 3.419 -5.332 6.520 1.00 93.12 222 ASP A C 1
ATOM 1631 O O . ASP A 1 222 ? 3.805 -5.473 7.684 1.00 93.12 222 ASP A O 1
ATOM 1635 N N . ALA A 1 223 ? 2.182 -4.917 6.235 1.00 94.50 223 ALA A N 1
ATOM 1636 C CA . ALA A 1 223 ? 1.192 -4.547 7.247 1.00 94.50 223 ALA A CA 1
ATOM 1637 C C . ALA A 1 223 ? 0.997 -5.644 8.302 1.00 94.50 223 ALA A C 1
ATOM 1639 O O . ALA A 1 223 ? 0.992 -5.368 9.503 1.00 94.50 223 ALA A O 1
ATOM 1640 N N . GLU A 1 224 ? 0.891 -6.896 7.859 1.00 95.88 224 GLU A N 1
ATOM 1641 C CA . GLU A 1 224 ? 0.657 -8.030 8.742 1.00 95.88 224 GLU A CA 1
ATOM 1642 C C . GLU A 1 224 ? 1.837 -8.269 9.677 1.00 95.88 224 GLU A C 1
ATOM 1644 O O . GLU A 1 224 ? 1.622 -8.563 10.850 1.00 95.88 224 GLU A O 1
ATOM 1649 N N . PHE A 1 225 ? 3.070 -8.079 9.193 1.00 95.00 225 PHE A N 1
ATOM 1650 C CA . PHE A 1 225 ? 4.271 -8.174 10.019 1.00 95.00 225 PHE A CA 1
ATOM 1651 C C . PHE A 1 225 ? 4.276 -7.106 11.117 1.00 95.00 225 PHE A C 1
ATOM 1653 O O . PHE A 1 225 ? 4.506 -7.434 12.282 1.00 95.00 225 PHE A O 1
ATOM 1660 N N . LYS A 1 226 ? 3.979 -5.847 10.769 1.00 94.19 226 LYS A N 1
ATOM 1661 C CA . LYS A 1 226 ? 3.947 -4.727 11.725 1.00 94.19 226 LYS A CA 1
ATOM 1662 C C . LYS A 1 226 ? 2.923 -4.970 12.835 1.00 94.19 226 LYS A C 1
ATOM 1664 O O . LYS A 1 226 ? 3.264 -4.881 14.013 1.00 94.19 226 LYS A O 1
ATOM 1669 N N . LEU A 1 227 ? 1.695 -5.333 12.457 1.00 95.44 227 LEU A N 1
ATOM 1670 C CA . LEU A 1 227 ? 0.580 -5.535 13.388 1.00 95.44 227 LEU A CA 1
ATOM 1671 C C . LEU A 1 227 ? 0.858 -6.656 14.390 1.00 95.44 227 LEU A C 1
ATOM 1673 O O . LEU A 1 227 ? 0.741 -6.452 15.598 1.00 95.44 227 LEU A O 1
ATOM 1677 N N . VAL A 1 228 ? 1.249 -7.842 13.909 1.00 95.81 228 VAL A N 1
ATOM 1678 C CA . VAL A 1 228 ? 1.457 -8.992 14.806 1.00 95.81 228 VAL A CA 1
ATOM 1679 C C . VAL A 1 228 ? 2.649 -8.781 15.722 1.00 95.81 228 VAL A C 1
ATOM 1681 O O . VAL A 1 228 ? 2.613 -9.189 16.885 1.00 95.81 228 VAL A O 1
ATOM 1684 N N . SER A 1 229 ? 3.695 -8.134 15.214 1.00 94.88 229 SER A N 1
ATOM 1685 C CA . SER A 1 229 ? 4.897 -7.887 15.989 1.00 94.88 229 SER A CA 1
ATOM 1686 C C . SER A 1 229 ? 4.637 -6.851 17.095 1.00 94.88 229 SER A C 1
ATOM 1688 O O . SER A 1 229 ? 5.148 -7.015 18.201 1.00 94.88 229 SER A O 1
ATOM 1690 N N . GLU A 1 230 ? 3.780 -5.852 16.854 1.00 93.81 230 GLU A N 1
ATOM 1691 C CA . GLU A 1 230 ? 3.431 -4.811 17.835 1.00 93.81 230 GLU A CA 1
ATOM 1692 C C . GLU A 1 230 ? 2.518 -5.359 18.925 1.00 93.81 230 GLU A C 1
ATOM 1694 O O . GLU A 1 230 ? 2.808 -5.202 20.114 1.00 93.81 230 GLU A O 1
ATOM 1699 N N . LEU A 1 231 ? 1.460 -6.073 18.523 1.00 94.88 231 LEU A N 1
ATOM 1700 C CA . LEU A 1 231 ? 0.585 -6.807 19.434 1.00 94.88 231 LEU A CA 1
ATOM 1701 C C . LEU A 1 231 ? 1.420 -7.658 20.400 1.00 94.88 231 LEU A C 1
ATOM 1703 O O . LEU A 1 231 ? 1.241 -7.609 21.618 1.00 94.88 231 LEU A O 1
ATOM 1707 N N . CYS A 1 232 ? 2.361 -8.428 19.855 1.00 95.88 232 CYS A N 1
ATOM 1708 C CA . CYS A 1 232 ? 3.194 -9.322 20.642 1.00 95.88 232 CYS A CA 1
ATOM 1709 C C . CYS A 1 232 ? 4.138 -8.569 21.582 1.00 95.88 232 CYS A C 1
ATOM 1711 O O . CYS A 1 232 ? 4.160 -8.869 22.778 1.00 95.88 232 CYS A O 1
ATOM 1713 N N . ALA A 1 233 ? 4.870 -7.581 21.064 1.00 93.38 233 ALA A N 1
ATOM 1714 C CA . ALA A 1 233 ? 5.871 -6.844 21.826 1.00 93.38 233 ALA A CA 1
ATOM 1715 C C . ALA A 1 233 ? 5.252 -5.980 22.924 1.00 93.38 233 ALA A C 1
ATOM 1717 O O . ALA A 1 233 ? 5.661 -6.078 24.082 1.00 93.38 233 ALA A O 1
ATOM 1718 N N . ARG A 1 234 ? 4.263 -5.152 22.578 1.00 90.12 234 ARG A N 1
ATOM 1719 C CA . ARG A 1 234 ? 3.717 -4.147 23.495 1.00 90.12 234 ARG A CA 1
ATOM 1720 C C . ARG A 1 234 ? 2.604 -4.675 24.387 1.00 90.12 234 ARG A C 1
ATOM 1722 O O . ARG A 1 234 ? 2.545 -4.291 25.550 1.00 90.12 234 ARG A O 1
ATOM 1729 N N . HIS A 1 235 ? 1.745 -5.555 23.875 1.00 93.19 235 HIS A N 1
ATOM 1730 C CA . HIS A 1 235 ? 0.529 -5.954 24.595 1.00 93.19 235 HIS A CA 1
ATOM 1731 C C . HIS A 1 235 ? 0.625 -7.348 25.217 1.00 93.19 235 HIS A C 1
ATOM 1733 O O . HIS A 1 235 ? -0.014 -7.611 26.233 1.00 93.19 235 HIS A O 1
ATOM 1739 N N . LEU A 1 236 ? 1.430 -8.245 24.639 1.00 95.12 236 LEU A N 1
ATOM 1740 C CA . LEU A 1 236 ? 1.533 -9.639 25.093 1.00 95.12 236 LEU A CA 1
ATOM 1741 C C . LEU A 1 236 ? 2.891 -9.990 25.712 1.00 95.12 236 LEU A C 1
ATOM 1743 O O . LEU A 1 236 ? 3.085 -11.130 26.141 1.00 95.12 236 LEU A O 1
ATOM 1747 N N . GLY A 1 237 ? 3.822 -9.035 25.775 1.00 94.56 237 GLY A N 1
ATOM 1748 C CA . GLY A 1 237 ? 5.132 -9.191 26.410 1.00 94.56 237 GLY A CA 1
ATOM 1749 C C . GLY A 1 237 ? 6.070 -10.183 25.717 1.00 94.56 237 GLY A C 1
ATOM 1750 O O . GLY A 1 237 ? 7.019 -10.652 26.343 1.00 94.56 237 GLY A O 1
ATOM 1751 N N . VAL A 1 238 ? 5.814 -10.530 24.453 1.00 96.38 238 VAL A N 1
ATOM 1752 C CA . VAL A 1 238 ? 6.711 -11.333 23.611 1.00 96.38 238 VAL A CA 1
ATOM 1753 C C . VAL A 1 238 ? 7.593 -10.357 22.840 1.00 96.38 238 VAL A C 1
ATOM 1755 O O . VAL A 1 238 ? 7.134 -9.745 21.884 1.00 96.38 238 VAL A O 1
ATOM 1758 N N . THR A 1 239 ? 8.842 -10.176 23.262 1.00 94.19 239 THR A N 1
ATOM 1759 C CA . THR A 1 239 ? 9.718 -9.101 22.763 1.00 94.19 239 THR A CA 1
ATOM 1760 C C . THR A 1 239 ? 10.911 -9.598 21.952 1.00 94.19 239 THR A C 1
ATOM 1762 O O . THR A 1 239 ? 11.562 -8.795 21.287 1.00 94.19 239 THR A O 1
ATOM 1765 N N . ALA A 1 240 ? 11.196 -10.903 21.967 1.00 94.81 240 ALA A N 1
ATOM 1766 C CA . ALA A 1 240 ? 12.327 -11.491 21.251 1.00 94.81 240 ALA A CA 1
ATOM 1767 C C . ALA A 1 240 ? 11.955 -12.794 20.517 1.00 94.81 240 ALA A C 1
ATOM 1769 O O . ALA A 1 240 ? 11.049 -13.511 20.960 1.00 94.81 240 ALA A O 1
ATOM 1770 N N . PRO A 1 241 ? 12.674 -13.155 19.434 1.00 96.19 241 PRO A N 1
ATOM 1771 C CA . PRO A 1 241 ? 12.435 -14.399 18.713 1.00 96.19 241 PRO A CA 1
ATOM 1772 C C . PRO A 1 241 ? 12.576 -15.632 19.608 1.00 96.19 241 PRO A C 1
ATOM 1774 O O . PRO A 1 241 ? 13.530 -15.768 20.372 1.00 96.19 241 PRO A O 1
ATOM 1777 N N . GLY A 1 242 ? 11.616 -16.551 19.500 1.00 96.00 242 GLY A N 1
ATOM 1778 C CA . GLY A 1 242 ? 11.574 -17.787 20.290 1.00 96.00 242 GLY A CA 1
ATOM 1779 C C . GLY A 1 242 ? 10.988 -17.632 21.698 1.00 96.00 242 GLY A C 1
ATOM 1780 O O . GLY A 1 242 ? 10.793 -18.638 22.383 1.00 96.00 242 GLY A O 1
ATOM 1781 N N . GLN A 1 243 ? 10.663 -16.412 22.133 1.00 97.44 243 GLN A N 1
ATOM 1782 C CA . GLN A 1 243 ? 9.915 -16.205 23.366 1.00 97.44 243 GLN A CA 1
ATOM 1783 C C . GLN A 1 243 ? 8.467 -16.693 23.199 1.00 97.44 243 GLN A C 1
ATOM 1785 O O . GLN A 1 243 ? 7.847 -16.513 22.153 1.00 97.44 243 GLN A O 1
ATOM 1790 N N . VAL A 1 244 ? 7.925 -17.321 24.246 1.00 97.88 244 VAL A N 1
ATOM 1791 C CA . VAL A 1 244 ? 6.582 -17.914 24.230 1.00 97.88 244 VAL A CA 1
ATOM 1792 C C . VAL A 1 244 ? 5.764 -17.380 25.398 1.00 97.88 244 VAL A C 1
ATOM 1794 O O . VAL A 1 244 ? 6.131 -17.581 26.558 1.00 97.88 244 VAL A O 1
ATOM 1797 N N . ASN A 1 245 ? 4.614 -16.776 25.111 1.00 97.44 245 ASN A N 1
ATOM 1798 C CA . ASN A 1 245 ? 3.607 -16.455 26.113 1.00 97.44 245 ASN A CA 1
ATOM 1799 C C . ASN A 1 245 ? 2.599 -17.616 26.208 1.00 97.44 245 ASN A C 1
ATOM 1801 O O . ASN A 1 245 ? 1.620 -17.710 25.468 1.00 97.44 245 ASN A O 1
ATOM 1805 N N . ARG A 1 246 ? 2.855 -18.530 27.153 1.00 97.75 246 ARG A N 1
ATOM 1806 C CA . ARG A 1 246 ? 1.989 -19.693 27.413 1.00 97.75 246 ARG A CA 1
ATOM 1807 C C . ARG A 1 246 ? 0.747 -19.372 28.235 1.00 97.75 246 ARG A C 1
ATOM 1809 O O . ARG A 1 246 ? -0.099 -20.258 28.354 1.00 97.75 246 ARG A O 1
ATOM 1816 N N . SER A 1 247 ? 0.637 -18.189 28.835 1.00 96.69 247 SER A N 1
ATOM 1817 C CA . SER A 1 247 ? -0.522 -17.816 29.655 1.00 96.69 247 SER A CA 1
ATOM 1818 C C . SER A 1 247 ? -1.632 -17.172 28.831 1.00 96.69 247 SER A C 1
ATOM 1820 O O . SER A 1 247 ? -2.794 -17.304 29.204 1.00 96.69 247 SER A O 1
ATOM 1822 N N . TYR A 1 248 ? -1.313 -16.554 27.690 1.00 96.62 248 TYR A N 1
ATOM 1823 C CA . TYR A 1 248 ? -2.319 -15.937 26.831 1.00 96.62 248 TYR A CA 1
ATOM 1824 C C . TYR A 1 248 ? -3.338 -16.961 26.307 1.00 96.62 248 TYR A C 1
ATOM 1826 O O . TYR A 1 248 ? -2.985 -17.997 25.730 1.00 96.62 248 TYR A O 1
ATOM 1834 N N . ARG A 1 249 ? -4.621 -16.670 26.528 1.00 96.62 249 ARG A N 1
ATOM 1835 C CA . ARG A 1 249 ? -5.778 -17.400 26.001 1.00 96.62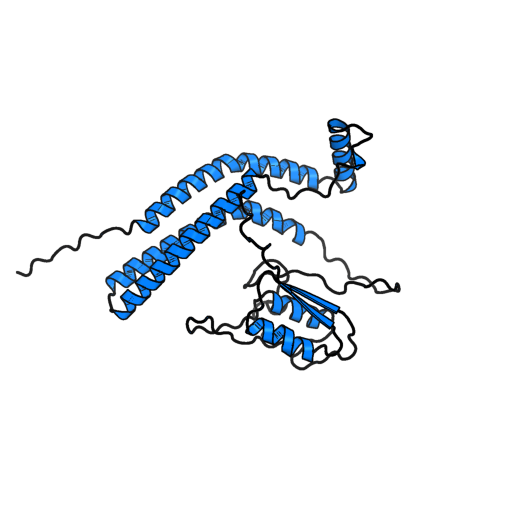 249 ARG A CA 1
ATOM 1836 C C . ARG A 1 249 ? -6.747 -16.356 25.469 1.00 96.62 249 ARG A C 1
ATOM 1838 O O . ARG A 1 249 ? -7.351 -15.628 26.246 1.00 96.62 249 ARG A O 1
ATOM 1845 N N . GLY A 1 250 ? -6.862 -16.261 24.155 1.00 94.75 250 GLY A N 1
ATOM 1846 C CA . GLY A 1 250 ? -7.693 -15.254 23.510 1.00 94.75 250 GLY A CA 1
ATOM 1847 C C . GLY A 1 250 ? -7.878 -15.554 22.034 1.00 94.75 250 GLY A C 1
ATOM 1848 O O . GLY A 1 250 ? -7.277 -16.493 21.507 1.00 94.75 250 GLY A O 1
ATOM 1849 N N . ARG A 1 251 ? -8.730 -14.767 21.380 1.00 96.62 251 ARG A N 1
ATOM 1850 C CA . ARG A 1 251 ? -8.918 -14.812 19.931 1.00 96.62 251 ARG A CA 1
ATOM 1851 C C . ARG A 1 251 ? -8.145 -13.669 19.289 1.00 96.62 251 ARG A C 1
ATOM 1853 O O . ARG A 1 251 ? -8.234 -12.539 19.754 1.00 96.62 251 ARG A O 1
ATOM 1860 N N . LEU A 1 252 ? -7.426 -13.982 18.221 1.00 97.56 252 LEU A N 1
ATOM 1861 C CA . LEU A 1 252 ? -6.746 -13.028 17.359 1.00 97.56 252 LEU A CA 1
ATOM 1862 C C . LEU A 1 252 ? -7.397 -13.105 15.983 1.00 97.56 252 LEU A C 1
ATOM 1864 O O . LEU A 1 252 ? -7.443 -14.186 15.399 1.00 97.56 252 LEU A O 1
ATOM 1868 N N . THR A 1 253 ? -7.882 -11.979 15.472 1.00 96.56 253 THR A N 1
ATOM 1869 C CA . THR A 1 253 ? -8.455 -11.902 14.127 1.00 96.56 253 THR A CA 1
ATOM 1870 C C . THR A 1 253 ? -7.667 -10.882 13.319 1.00 96.56 253 THR A C 1
ATOM 1872 O O . THR A 1 253 ? -7.660 -9.702 13.656 1.00 96.56 253 THR A O 1
ATOM 1875 N N . LEU A 1 254 ? -6.994 -11.341 12.265 1.00 96.56 254 LEU A N 1
ATOM 1876 C CA . LEU A 1 254 ? -6.272 -10.488 11.326 1.00 96.56 254 LEU A CA 1
ATOM 1877 C C . LEU A 1 254 ? -7.120 -10.306 10.070 1.00 96.56 254 LEU A C 1
ATOM 1879 O O . LEU A 1 254 ? -7.397 -11.283 9.377 1.00 96.56 254 LEU A O 1
ATOM 1883 N N . TRP A 1 255 ? -7.507 -9.070 9.776 1.00 95.25 255 TRP A N 1
ATOM 1884 C CA . TRP A 1 255 ? -8.175 -8.717 8.528 1.00 95.25 255 TRP A CA 1
ATOM 1885 C C . TRP A 1 255 ? -7.133 -8.224 7.529 1.00 95.25 255 TRP A C 1
ATOM 1887 O O . TRP A 1 255 ? -6.379 -7.301 7.832 1.00 95.25 255 TRP A O 1
ATOM 1897 N N . SER A 1 256 ? -7.067 -8.845 6.354 1.00 94.44 256 SER A N 1
ATOM 1898 C CA . SER A 1 256 ? -6.203 -8.396 5.263 1.00 94.44 256 SER A CA 1
ATOM 1899 C C . SER A 1 256 ? -7.012 -8.192 3.992 1.00 94.44 256 SER A C 1
ATOM 1901 O O . SER A 1 256 ? -7.908 -8.963 3.668 1.00 94.44 256 SER A O 1
ATOM 1903 N N . LYS A 1 257 ? -6.666 -7.157 3.228 1.00 91.44 257 LYS A N 1
ATOM 1904 C CA . LYS A 1 257 ? -7.293 -6.888 1.929 1.00 91.44 257 LYS A CA 1
ATOM 1905 C C . LYS A 1 257 ? -6.900 -7.919 0.862 1.00 91.44 257 LYS A C 1
ATOM 1907 O O . LYS A 1 257 ? -7.549 -8.024 -0.171 1.00 91.44 257 LYS A O 1
ATOM 1912 N N . LYS A 1 258 ? -5.782 -8.625 1.053 1.00 90.69 258 LYS A N 1
ATOM 1913 C CA . LYS A 1 258 ? -5.245 -9.599 0.094 1.00 90.69 258 LYS A CA 1
ATOM 1914 C C . LYS A 1 258 ? -4.836 -10.881 0.817 1.00 90.69 258 LYS A C 1
ATOM 1916 O O . LYS A 1 258 ? -4.551 -10.841 2.012 1.00 90.69 258 LYS A O 1
ATOM 1921 N N . PRO A 1 259 ? -4.750 -12.021 0.111 1.00 93.31 259 PRO A N 1
ATOM 1922 C CA . PRO A 1 259 ? -4.149 -13.216 0.682 1.00 93.31 259 PRO A CA 1
ATOM 1923 C C . PRO A 1 259 ? -2.732 -12.933 1.186 1.00 93.31 259 PRO A C 1
ATOM 1925 O O . PRO A 1 259 ? -1.964 -12.222 0.530 1.00 93.31 259 PRO A O 1
ATOM 1928 N N . LEU A 1 260 ? -2.378 -13.516 2.334 1.00 93.75 260 LEU A N 1
ATOM 1929 C CA . LEU A 1 260 ? -1.040 -13.368 2.901 1.00 93.75 260 LEU A CA 1
ATOM 1930 C C . LEU A 1 260 ? 0.008 -13.895 1.918 1.00 93.75 260 LEU A C 1
ATOM 1932 O O . LEU A 1 260 ? -0.100 -15.019 1.421 1.00 93.75 260 LEU A O 1
ATOM 1936 N N . CYS A 1 261 ? 1.058 -13.111 1.678 1.00 92.12 261 CYS A N 1
ATOM 1937 C CA . CYS A 1 26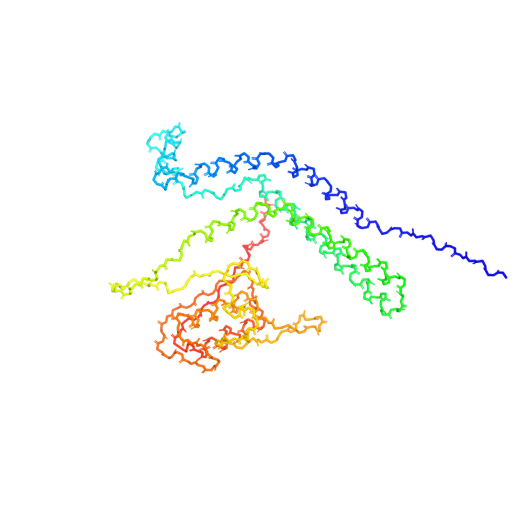1 ? 2.207 -13.593 0.919 1.00 92.12 261 CYS A CA 1
ATOM 1938 C C . CYS A 1 261 ? 2.915 -14.734 1.679 1.00 92.12 261 CYS A C 1
ATOM 1940 O O . CYS A 1 261 ? 2.700 -14.929 2.878 1.00 92.12 261 CYS A O 1
ATOM 1942 N N . ALA A 1 262 ? 3.796 -15.485 1.009 1.00 90.50 262 ALA A N 1
ATOM 1943 C CA . ALA A 1 262 ? 4.498 -16.614 1.632 1.00 90.50 262 ALA A CA 1
ATOM 1944 C C . ALA A 1 262 ? 5.282 -16.209 2.899 1.00 90.50 262 ALA A C 1
ATOM 1946 O O . ALA A 1 262 ? 5.302 -16.955 3.880 1.00 90.50 262 ALA A O 1
ATOM 1947 N N . SER A 1 263 ? 5.873 -15.009 2.904 1.00 93.06 263 SER A N 1
ATOM 1948 C CA . SER A 1 263 ? 6.585 -14.466 4.065 1.00 93.06 263 SER A CA 1
ATOM 1949 C C . SER A 1 263 ? 5.645 -14.138 5.230 1.00 93.06 263 SER A C 1
ATOM 1951 O O . SER A 1 263 ? 5.813 -14.696 6.317 1.00 93.06 263 SER A O 1
ATOM 1953 N N . CYS A 1 264 ? 4.602 -13.329 5.002 1.00 95.06 264 CYS A N 1
ATOM 1954 C CA . CYS A 1 264 ? 3.610 -12.998 6.031 1.00 95.06 264 CYS A CA 1
ATOM 1955 C C . CYS A 1 264 ? 2.914 -14.251 6.569 1.00 95.06 264 CYS A C 1
ATOM 1957 O O . CYS A 1 264 ? 2.739 -14.383 7.776 1.00 95.06 264 CYS A O 1
ATOM 1959 N N . SER A 1 265 ? 2.593 -15.214 5.702 1.00 96.06 265 SER A N 1
ATOM 1960 C CA . SER A 1 265 ? 2.044 -16.515 6.094 1.00 96.06 265 SER A CA 1
ATOM 1961 C C . SER A 1 265 ? 2.985 -17.268 7.043 1.00 96.06 265 SER A C 1
ATOM 1963 O O . SER A 1 265 ? 2.553 -17.768 8.081 1.00 96.06 265 SER A O 1
ATOM 1965 N N . GLY A 1 266 ? 4.293 -17.283 6.764 1.00 96.25 266 GLY A N 1
ATOM 1966 C CA . GLY A 1 266 ? 5.284 -17.878 7.662 1.00 96.25 266 GLY A CA 1
ATOM 1967 C C . GLY A 1 266 ? 5.408 -17.150 9.007 1.00 96.25 266 GLY A C 1
ATOM 1968 O O . GLY A 1 266 ? 5.631 -17.782 10.037 1.00 96.25 266 GLY A O 1
ATOM 1969 N N . VAL A 1 267 ? 5.227 -15.835 9.050 1.00 96.50 267 VAL A N 1
ATOM 1970 C CA . VAL A 1 267 ? 5.228 -15.089 10.318 1.00 96.50 267 VAL A CA 1
ATOM 1971 C C . VAL A 1 267 ? 3.946 -15.377 11.108 1.00 96.50 267 VAL A C 1
ATOM 1973 O O . VAL A 1 267 ? 4.016 -15.803 12.260 1.00 96.50 267 VAL A O 1
ATOM 1976 N N . VAL A 1 268 ? 2.784 -15.242 10.470 1.00 97.25 268 VAL A N 1
ATOM 1977 C CA . VAL A 1 268 ? 1.457 -15.366 11.091 1.00 97.25 268 VAL A CA 1
ATOM 1978 C C . VAL A 1 268 ? 1.136 -16.807 11.501 1.00 97.25 268 VAL A C 1
ATOM 1980 O O . VAL A 1 268 ? 0.748 -17.052 12.639 1.00 97.25 268 VAL A O 1
ATOM 1983 N N . TYR A 1 269 ? 1.318 -17.797 10.628 1.00 97.56 269 TYR A N 1
ATOM 1984 C CA . TYR A 1 269 ? 0.899 -19.173 10.927 1.00 97.56 269 TYR A CA 1
ATOM 1985 C C . TYR A 1 269 ? 1.971 -20.027 11.601 1.00 97.56 269 TYR A C 1
ATOM 1987 O O . TYR A 1 269 ? 1.638 -21.043 12.208 1.00 97.56 269 TYR A O 1
ATOM 1995 N N . ARG A 1 270 ? 3.252 -19.645 11.519 1.00 97.56 270 ARG A N 1
ATOM 1996 C CA . ARG A 1 270 ? 4.338 -20.404 12.159 1.00 97.56 270 ARG A CA 1
ATOM 1997 C C . ARG A 1 270 ? 4.918 -19.677 13.365 1.00 97.56 270 ARG A C 1
ATOM 1999 O O . ARG A 1 270 ? 4.972 -20.276 14.435 1.00 97.56 270 ARG A O 1
ATOM 2006 N N . GLN A 1 271 ? 5.364 -18.429 13.225 1.00 97.94 271 GLN A N 1
ATOM 2007 C CA . GLN A 1 271 ? 6.049 -17.743 14.330 1.00 97.94 271 GLN A CA 1
ATOM 2008 C C . GLN A 1 271 ? 5.075 -17.265 15.416 1.00 97.94 271 GLN A C 1
ATOM 2010 O O . GLN A 1 271 ? 5.290 -17.565 16.589 1.00 97.94 271 GLN A O 1
ATOM 2015 N N . LEU A 1 272 ? 3.975 -16.606 15.043 1.00 97.81 272 LEU A N 1
ATOM 2016 C CA . LEU A 1 272 ? 2.964 -16.124 15.993 1.00 97.81 272 LEU A CA 1
ATOM 2017 C C . LEU A 1 272 ? 2.275 -17.280 16.732 1.00 97.81 272 LEU A C 1
ATOM 2019 O O . LEU A 1 272 ? 2.141 -17.231 17.953 1.00 97.81 272 LEU A O 1
ATOM 2023 N N . VAL A 1 273 ? 1.909 -18.354 16.024 1.00 97.94 273 VAL A N 1
ATOM 2024 C CA . VAL A 1 273 ? 1.323 -19.561 16.641 1.00 97.94 273 VAL A CA 1
ATOM 2025 C C . VAL A 1 273 ? 2.297 -20.219 17.624 1.00 97.94 273 VAL A C 1
ATOM 2027 O O . VAL A 1 273 ? 1.887 -20.653 18.700 1.00 97.94 273 VAL A O 1
ATOM 2030 N N . ALA A 1 274 ? 3.595 -20.260 17.304 1.00 97.88 274 ALA A N 1
ATOM 2031 C CA . ALA A 1 274 ? 4.609 -20.773 18.225 1.00 97.88 274 ALA A CA 1
ATOM 2032 C C . ALA A 1 274 ? 4.792 -19.873 19.459 1.00 97.88 274 ALA A C 1
ATOM 2034 O O . ALA A 1 274 ? 4.979 -20.383 20.565 1.00 97.88 274 ALA A O 1
ATOM 2035 N N . ALA A 1 275 ? 4.716 -18.551 19.286 1.00 98.00 275 ALA A N 1
ATOM 2036 C CA . ALA A 1 275 ? 4.824 -17.584 20.374 1.00 98.00 275 ALA A CA 1
ATOM 2037 C C . ALA A 1 275 ? 3.590 -17.582 21.294 1.00 98.00 275 ALA A C 1
ATOM 2039 O O . ALA A 1 275 ? 3.731 -17.382 22.501 1.00 98.00 275 ALA A O 1
ATOM 2040 N N . LEU A 1 276 ? 2.394 -17.836 20.751 1.00 98.06 276 LEU A N 1
ATOM 2041 C CA . LEU A 1 276 ? 1.109 -17.780 21.457 1.00 98.06 276 LEU A CA 1
ATOM 2042 C C . LEU A 1 276 ? 0.321 -19.098 21.312 1.00 98.06 276 LEU A C 1
ATOM 2044 O O . LEU A 1 276 ? -0.775 -19.110 20.749 1.00 98.06 276 LEU A O 1
ATOM 2048 N N . PRO A 1 277 ? 0.812 -20.225 21.859 1.00 97.94 277 PRO A N 1
ATOM 2049 C CA . PRO A 1 277 ? 0.233 -21.550 21.607 1.00 97.94 277 PRO A CA 1
ATOM 2050 C C . PRO A 1 277 ? -1.195 -21.737 22.149 1.00 97.94 277 PRO A C 1
ATOM 2052 O O . PRO A 1 277 ? -1.851 -22.723 21.827 1.00 97.94 277 PRO A O 1
ATOM 2055 N N . GLY A 1 278 ? -1.670 -20.831 23.008 1.00 95.75 278 GLY A N 1
ATOM 2056 C CA . GLY A 1 278 ? -3.035 -20.834 23.535 1.00 95.75 278 GLY A CA 1
ATOM 2057 C C . GLY A 1 278 ? -4.002 -19.881 22.826 1.00 95.75 278 GLY A C 1
ATOM 2058 O O . GLY A 1 278 ? -5.150 -19.781 23.262 1.00 95.75 278 GLY A O 1
ATOM 2059 N N . ALA A 1 279 ? -3.556 -19.155 21.797 1.00 97.50 279 ALA A N 1
ATOM 2060 C CA . ALA A 1 279 ? -4.398 -18.244 21.031 1.00 97.50 279 ALA A CA 1
ATOM 2061 C C . ALA A 1 279 ? -5.226 -18.991 19.973 1.00 97.50 279 ALA A C 1
ATOM 2063 O O . ALA A 1 279 ? -4.750 -19.928 19.336 1.00 97.50 279 ALA A O 1
ATOM 2064 N N . GLN A 1 280 ? -6.455 -18.534 19.743 1.00 97.69 280 GLN A N 1
ATOM 2065 C CA . GLN A 1 280 ? -7.259 -18.899 18.578 1.00 97.69 280 GLN A CA 1
ATOM 2066 C C . GLN A 1 280 ? -7.018 -17.858 17.487 1.00 97.69 280 GLN A C 1
ATOM 2068 O O . GLN A 1 280 ? -7.499 -16.733 17.602 1.00 97.69 280 GLN A O 1
ATOM 2073 N N . LEU A 1 281 ? -6.253 -18.216 16.459 1.00 97.75 281 LEU A N 1
ATOM 2074 C CA . LEU A 1 281 ? -5.930 -17.324 15.349 1.00 97.75 281 LEU A CA 1
ATOM 2075 C C . LEU A 1 281 ? -6.899 -17.534 14.181 1.00 97.75 281 LEU A C 1
ATOM 2077 O O . LEU A 1 281 ? -7.062 -18.652 13.699 1.00 97.75 281 LEU A O 1
ATOM 2081 N N . GLU A 1 282 ? -7.487 -16.445 13.701 1.00 97.44 282 GLU A N 1
ATOM 2082 C CA . GLU A 1 282 ? -8.322 -16.375 12.505 1.00 97.44 282 GLU A CA 1
ATOM 2083 C C . GLU A 1 282 ? -7.752 -15.300 11.571 1.00 97.44 282 GLU A C 1
ATOM 2085 O O . GLU A 1 282 ? -7.449 -14.189 12.003 1.00 97.44 282 GLU A O 1
ATOM 2090 N N . VAL A 1 283 ? -7.596 -15.617 10.287 1.00 96.75 283 VAL A N 1
ATOM 2091 C CA . VAL A 1 283 ? -7.226 -14.632 9.262 1.00 96.75 283 VAL A CA 1
ATOM 2092 C C . VAL A 1 283 ? -8.397 -14.518 8.304 1.00 96.75 283 VAL A C 1
ATOM 2094 O O . VAL A 1 283 ? -8.820 -15.523 7.734 1.00 96.75 283 VAL A O 1
ATOM 2097 N N . ARG A 1 284 ? -8.920 -13.306 8.146 1.00 95.88 284 ARG A N 1
ATOM 2098 C CA . ARG A 1 284 ? -9.981 -12.978 7.199 1.00 95.88 284 ARG A CA 1
ATOM 2099 C C . ARG A 1 284 ? -9.380 -12.170 6.075 1.00 95.88 284 ARG A C 1
ATOM 2101 O O . ARG A 1 284 ? -8.748 -11.145 6.315 1.00 95.88 284 ARG A O 1
ATOM 2108 N N . VAL A 1 285 ? -9.553 -12.665 4.863 1.00 94.44 285 VAL A N 1
ATOM 2109 C CA . VAL A 1 285 ? -9.197 -11.922 3.664 1.00 94.44 285 VAL A CA 1
ATOM 2110 C C . VAL A 1 285 ? -10.487 -11.323 3.138 1.00 94.44 285 VAL A C 1
ATOM 2112 O O . VAL A 1 285 ? -11.464 -12.061 3.028 1.00 94.44 285 VAL A O 1
ATOM 2115 N N . ASP A 1 286 ? -10.506 -10.021 2.853 1.00 88.12 286 ASP A N 1
ATOM 2116 C CA . ASP A 1 286 ? -11.624 -9.433 2.116 1.00 88.12 286 ASP A CA 1
ATOM 2117 C C . ASP A 1 286 ? -11.729 -10.171 0.779 1.00 88.12 286 ASP A C 1
ATOM 2119 O O . ASP A 1 286 ? -10.881 -10.031 -0.106 1.00 88.12 286 ASP A O 1
ATOM 2123 N N . GLU A 1 287 ? -12.751 -11.012 0.651 1.00 67.56 287 GLU A N 1
ATOM 2124 C CA . GLU A 1 287 ? -13.167 -11.516 -0.644 1.00 67.56 287 GLU A CA 1
ATOM 2125 C C . GLU A 1 287 ? -13.752 -10.310 -1.376 1.00 67.56 287 GLU A C 1
ATOM 2127 O O . GLU A 1 287 ? -14.679 -9.670 -0.869 1.00 67.56 287 GLU A O 1
ATOM 2132 N N . GLU A 1 288 ? -13.183 -9.938 -2.533 1.00 57.84 288 GLU A N 1
ATOM 2133 C CA . GLU A 1 288 ? -13.861 -8.956 -3.379 1.00 57.84 288 GLU A CA 1
ATOM 2134 C C . GLU A 1 288 ? -15.299 -9.448 -3.568 1.00 57.84 288 GLU A C 1
ATOM 2136 O O . GLU A 1 288 ? -15.478 -10.635 -3.858 1.00 57.84 288 GLU A O 1
ATOM 2141 N N . PRO A 1 289 ? -16.315 -8.588 -3.353 1.00 55.22 289 PRO A N 1
ATOM 2142 C CA . PRO A 1 289 ? -17.700 -8.996 -3.498 1.00 55.22 289 PRO A CA 1
ATOM 2143 C C . PRO A 1 289 ? -17.831 -9.619 -4.877 1.00 55.22 289 PRO A C 1
ATOM 2145 O O . PRO A 1 289 ? -17.544 -8.947 -5.868 1.00 55.22 289 PRO A O 1
ATOM 2148 N N . ASP A 1 290 ? -18.169 -10.909 -4.889 1.00 52.31 290 ASP A N 1
ATOM 2149 C CA . ASP A 1 290 ? -18.187 -11.770 -6.063 1.00 52.31 290 ASP A CA 1
ATOM 2150 C C . ASP A 1 290 ? -18.774 -10.985 -7.243 1.00 52.31 290 ASP A C 1
ATOM 2152 O O . ASP A 1 290 ? -19.972 -10.697 -7.294 1.00 52.31 290 ASP A O 1
ATOM 2156 N N . GLN A 1 291 ? -17.904 -10.549 -8.163 1.00 48.31 291 GLN A N 1
ATOM 2157 C CA . GLN A 1 291 ? -18.305 -9.846 -9.381 1.00 48.31 291 GLN A CA 1
ATOM 2158 C C . GLN A 1 291 ? -18.863 -10.854 -10.389 1.00 48.31 291 GLN A C 1
ATOM 2160 O O . GLN A 1 291 ? -18.656 -10.711 -11.598 1.00 48.31 291 GLN A O 1
ATOM 2165 N N . SER A 1 292 ? -19.549 -11.900 -9.916 1.00 59.28 292 SER A N 1
ATOM 2166 C CA . SER A 1 292 ? -20.308 -12.772 -10.790 1.00 59.28 292 SER A CA 1
ATOM 2167 C C . SER A 1 292 ? -21.214 -11.859 -11.613 1.00 59.28 292 SER A C 1
ATOM 2169 O O . SER A 1 292 ? -21.881 -10.981 -11.047 1.00 59.28 292 SER A O 1
ATOM 2171 N N . PRO A 1 293 ? -21.185 -11.983 -12.950 1.00 58.47 293 PRO A N 1
ATOM 2172 C CA . PRO A 1 293 ? -21.979 -11.134 -13.813 1.00 58.47 293 PRO A CA 1
ATOM 2173 C C . PRO A 1 293 ? -23.419 -11.234 -13.326 1.00 58.47 293 PRO A C 1
ATOM 2175 O O . PRO A 1 293 ? -24.008 -12.312 -13.334 1.00 58.47 293 PRO A O 1
ATOM 2178 N N . ARG A 1 294 ? -23.967 -10.119 -12.829 1.00 60.09 294 ARG A N 1
ATOM 2179 C CA . ARG A 1 294 ? -25.404 -10.023 -12.596 1.00 60.09 294 ARG A CA 1
ATOM 2180 C C . ARG A 1 294 ? -26.016 -10.241 -13.965 1.00 60.09 294 ARG A C 1
ATOM 2182 O O . ARG A 1 294 ? -25.876 -9.362 -14.814 1.00 60.09 294 ARG A O 1
ATOM 2189 N N . ASP A 1 295 ? -26.578 -11.427 -14.182 1.00 61.69 295 ASP A N 1
ATOM 2190 C CA . ASP A 1 295 ? -27.303 -11.770 -15.396 1.00 61.69 295 ASP A CA 1
ATOM 2191 C C . ASP A 1 295 ? -28.269 -10.619 -15.689 1.00 61.69 295 ASP A C 1
ATOM 2193 O O . ASP A 1 295 ? -29.239 -10.388 -14.964 1.00 61.69 295 ASP A O 1
ATOM 2197 N N . GLN A 1 296 ? -27.931 -9.822 -16.704 1.00 53.66 296 GLN A N 1
ATOM 2198 C CA . GLN A 1 296 ? -28.800 -8.781 -17.224 1.00 53.66 296 GLN A CA 1
ATOM 2199 C C . GLN A 1 296 ? -29.824 -9.490 -18.106 1.00 53.66 296 GLN A C 1
ATOM 2201 O O . GLN A 1 296 ? -29.597 -9.687 -19.299 1.00 53.66 296 GLN A O 1
ATOM 2206 N N . SER A 1 297 ? -30.904 -9.949 -17.477 1.00 68.38 297 SER A N 1
ATOM 2207 C CA . SER A 1 297 ? -32.142 -10.368 -18.139 1.00 68.38 297 SER A CA 1
ATOM 2208 C C . SER A 1 297 ? -33.070 -9.182 -18.354 1.00 68.38 297 SER A C 1
ATOM 2210 O O . SER A 1 297 ? -33.257 -8.434 -17.365 1.00 68.38 297 SER A O 1
#

Secondary structure (DSSP, 8-state):
------------SHHHHHHHHHHHHHHHHHHHHHHHHHHHHHHHHHHTS-HHHHHHHHHHHHHHHH-TTTGGGS--SPPPS--HHHHHHHHHHHHHHHHHHHHHHHHHHHHHHHHHTT-HHHHHHHHHHHHHHHHHHHHHHHHHHHHHHHHHHTTTTS------------S--------B-SSTT-SBPPPGGGSTT----SSSPPPEEE-SSS-EEE-TTSHHHHHHHHIIIIIS---STT---SS---EEEEEESSPPPHHHHIIIIIIIHHH-TT-EEEEEE-PPP--------

Sequence (297 aa):
MTASRKKQKVADPVPAAFAERLAELRQRAAEREPGWLALLAEVKKAAELSDESLHAEGRREAERRYGSASAAHFWPEPPSVRTEGEVAFAAELDAICVDVGDAKAAQLARLQQAKAAADIDAVRELGRGLGALHAVVGAARALDQPARALLTEDESGAGASSGPTLSGSASSETLFCEYAISGMGAPGLRWCGEAEGQPLSGPFLPIECADGLGESYLRDHDAEFKLVSELCARHLGVTAPGQVNRSYRGRLTLWSKKPLCASCSGVVYRQLVAALPGAQLEVRVDEEPDQSPRDQS

Radius of gyration: 26.28 Å; chains: 1; bounding box: 73×48×86 Å